Protein AF-A0A7X9C2G2-F1 (afdb_monomer_lite)

Radius of gyration: 19.54 Å; chains: 1; bounding box: 42×45×56 Å

Sequence (192 aa):
LAQEGFDDQILGRIPDSFKAEKDWKEKLGHFWYADKAINDFISTVQKKYPDSLFTITGDHADRMNIEPSPSLYERYAVPFVLYGKGVNKSLLPATAAGTHLSIAPTIIELIAPKGFEYYSLNESLTKDNTIGANHEFWISSNAIGKLGTPATEIIPNALASIHLNENTEKIKQYIDSIRAASWWRIKKGQSI

Foldseek 3Di:
DVVVPDDCVVVVPQDVVLVPDPCSPVVVVVVVVVVVVVVVVCVVVCVVVQQDKDWDKDPWFDPDASDPDDDPCRRTPIDTDIDHPPDDPLQADLFFDEDPQQPVQQVCVVPPPPPDDDDGLDHHRSDPHAWYDDPFKIDGLFWIDGPPDPDIDGDPPRPPPDPDPPPNVVNVVSHVSSVVVVVCCVPPNPDD

Structure (mmCIF, N/CA/C/O backbone):
data_AF-A0A7X9C2G2-F1
#
_entry.id   AF-A0A7X9C2G2-F1
#
loop_
_atom_site.group_PDB
_atom_site.id
_atom_site.type_symbol
_atom_site.label_atom_id
_atom_site.label_alt_id
_atom_site.label_comp_id
_atom_site.label_asym_id
_atom_site.label_entity_id
_atom_site.label_seq_id
_atom_site.pdbx_PDB_ins_code
_atom_site.Cartn_x
_atom_site.Cartn_y
_atom_site.Cartn_z
_atom_site.occupancy
_atom_site.B_iso_or_equiv
_atom_site.auth_seq_id
_atom_site.auth_comp_id
_atom_site.auth_asym_id
_atom_site.auth_atom_id
_atom_site.pdbx_PDB_model_num
ATOM 1 N N . LEU A 1 1 ? -3.212 -22.305 -16.269 1.00 71.81 1 LEU A N 1
ATOM 2 C CA . LEU A 1 1 ? -3.629 -21.019 -16.875 1.00 71.81 1 LEU A CA 1
ATOM 3 C C . LEU A 1 1 ? -4.810 -21.199 -17.822 1.00 71.81 1 LEU A C 1
ATOM 5 O O . LEU A 1 1 ? -5.895 -20.784 -17.450 1.00 71.81 1 LEU A O 1
ATOM 9 N N . ALA A 1 2 ? -4.675 -21.892 -18.960 1.00 72.00 2 ALA A N 1
ATOM 10 C CA . ALA A 1 2 ? -5.819 -22.136 -19.858 1.00 72.00 2 ALA A CA 1
ATOM 11 C C . ALA A 1 2 ? -6.988 -22.883 -19.176 1.00 72.00 2 ALA A C 1
ATOM 13 O O . ALA A 1 2 ? -8.137 -22.481 -19.307 1.00 72.00 2 ALA A O 1
ATOM 14 N N . GLN A 1 3 ? -6.694 -23.907 -18.362 1.00 81.31 3 GLN A N 1
ATOM 15 C CA . GLN A 1 3 ? -7.705 -24.621 -17.557 1.00 81.31 3 GLN A CA 1
ATOM 16 C C . GLN A 1 3 ? -8.419 -23.729 -16.528 1.00 81.31 3 GLN A C 1
ATOM 18 O O . GLN A 1 3 ? -9.539 -24.029 -16.135 1.00 81.31 3 GLN A O 1
ATOM 23 N N . GLU A 1 4 ? -7.786 -22.628 -16.124 1.00 80.88 4 GLU A N 1
ATOM 24 C CA . GLU A 1 4 ? -8.334 -21.673 -15.157 1.00 80.88 4 GLU A CA 1
ATOM 25 C C . GLU A 1 4 ? -9.169 -20.577 -15.834 1.00 80.88 4 GLU A C 1
ATOM 27 O O . GLU A 1 4 ? -9.808 -19.794 -15.136 1.00 80.88 4 GLU A O 1
ATOM 32 N N . GLY A 1 5 ? -9.189 -20.529 -17.175 1.00 77.94 5 GLY A N 1
ATOM 33 C CA . GLY A 1 5 ? -9.942 -19.554 -17.971 1.00 77.94 5 GLY A CA 1
ATOM 34 C C . GLY A 1 5 ? -9.125 -18.373 -18.505 1.00 77.94 5 GLY A C 1
ATOM 35 O O . GLY A 1 5 ? -9.713 -17.353 -18.852 1.00 77.94 5 GLY A O 1
ATOM 36 N N . PHE A 1 6 ? -7.791 -18.476 -18.553 1.00 80.88 6 PHE A N 1
ATOM 37 C CA . PHE A 1 6 ? -6.949 -17.427 -19.140 1.00 80.88 6 PHE A CA 1
ATOM 38 C C . PHE A 1 6 ? -7.240 -17.280 -20.642 1.00 80.88 6 PHE A C 1
ATOM 40 O O . PHE A 1 6 ? -7.025 -18.226 -21.401 1.00 80.88 6 PHE A O 1
ATOM 47 N N . ASP A 1 7 ? -7.741 -16.111 -21.052 1.00 75.00 7 ASP A N 1
ATOM 48 C CA . ASP A 1 7 ? -8.049 -15.800 -22.450 1.00 75.00 7 ASP A CA 1
ATOM 49 C C . ASP A 1 7 ? -6.841 -15.167 -23.150 1.00 75.00 7 ASP A C 1
ATOM 51 O O . ASP A 1 7 ? -6.500 -13.996 -22.944 1.00 75.00 7 ASP A O 1
ATOM 55 N N . ASP A 1 8 ? -6.221 -15.944 -24.035 1.00 71.19 8 ASP A N 1
ATOM 56 C CA . ASP A 1 8 ? -5.076 -15.514 -24.830 1.00 71.19 8 ASP A CA 1
ATOM 57 C C . ASP A 1 8 ? -5.407 -14.350 -25.791 1.00 71.19 8 ASP A C 1
ATOM 59 O O . ASP A 1 8 ? -4.490 -13.705 -26.302 1.00 71.19 8 ASP A O 1
ATOM 63 N N . GLN A 1 9 ? -6.683 -14.008 -26.030 1.00 69.44 9 GLN A N 1
ATOM 64 C CA . GLN A 1 9 ? -7.051 -12.825 -26.824 1.00 69.44 9 GLN A CA 1
ATOM 65 C C . GLN A 1 9 ? -6.630 -11.508 -26.154 1.00 69.44 9 GLN A C 1
ATOM 67 O O . GLN A 1 9 ? -6.330 -10.529 -26.846 1.00 69.44 9 GLN A O 1
ATOM 72 N N . ILE A 1 10 ? -6.529 -11.484 -24.819 1.00 66.44 10 ILE A N 1
ATOM 73 C CA . ILE A 1 10 ? -6.052 -10.320 -24.051 1.00 66.44 10 ILE A CA 1
ATOM 74 C C . ILE A 1 10 ? -4.587 -10.000 -24.412 1.00 66.44 10 ILE A C 1
ATOM 76 O O . ILE A 1 10 ? -4.168 -8.840 -24.386 1.00 66.44 10 ILE A O 1
ATOM 80 N N . LEU A 1 11 ? -3.825 -11.005 -24.864 1.00 67.94 11 LEU A N 1
ATOM 81 C CA . LEU A 1 11 ? -2.421 -10.873 -25.259 1.00 67.94 11 LEU A CA 1
ATOM 82 C C . LEU A 1 11 ? -2.213 -10.001 -26.510 1.00 67.94 11 LEU A C 1
ATOM 84 O O . LEU A 1 11 ? -1.103 -9.520 -26.746 1.00 67.94 11 LEU A O 1
ATOM 88 N N . GLY A 1 12 ? -3.260 -9.760 -27.310 1.00 67.12 12 GLY A N 1
ATOM 89 C CA . GLY A 1 12 ? -3.182 -8.915 -28.506 1.00 67.12 12 GLY A CA 1
ATOM 90 C C . GLY A 1 12 ? -2.876 -7.439 -28.216 1.00 67.12 12 GLY A C 1
ATOM 91 O O . GLY A 1 12 ? -2.442 -6.725 -29.114 1.00 67.12 12 GLY A O 1
ATOM 92 N N . ARG A 1 13 ? -3.069 -6.983 -26.969 1.00 73.06 13 ARG A N 1
ATOM 93 C CA . ARG A 1 13 ? -2.833 -5.591 -26.531 1.00 73.06 13 ARG A CA 1
ATOM 94 C C . ARG A 1 13 ? -1.474 -5.369 -25.865 1.00 73.06 13 ARG A C 1
ATOM 96 O O . ARG A 1 13 ? -1.184 -4.261 -25.427 1.00 73.06 13 ARG A O 1
ATOM 103 N N . ILE A 1 14 ? -0.663 -6.417 -25.765 1.00 75.50 14 ILE A N 1
ATOM 104 C CA . ILE A 1 14 ? 0.636 -6.377 -25.097 1.00 75.50 14 ILE A CA 1
ATOM 105 C C . ILE A 1 14 ? 1.698 -5.799 -26.050 1.00 75.50 14 ILE A C 1
ATOM 107 O O . ILE A 1 14 ? 1.746 -6.235 -27.209 1.00 75.50 14 ILE A O 1
ATOM 111 N N . PRO A 1 15 ? 2.557 -4.862 -25.594 1.00 76.88 15 PRO A N 1
ATOM 112 C CA . PRO A 1 15 ? 3.648 -4.315 -26.399 1.00 76.88 15 PRO A CA 1
ATOM 113 C C . PRO A 1 15 ? 4.594 -5.399 -26.924 1.00 76.88 15 PRO A C 1
ATOM 115 O O . PRO A 1 15 ? 4.920 -6.353 -26.216 1.00 76.88 15 PRO A O 1
ATOM 118 N N . ASP A 1 16 ? 5.084 -5.243 -28.156 1.00 80.19 16 ASP A N 1
ATOM 119 C CA . ASP A 1 16 ? 5.999 -6.219 -28.764 1.00 80.19 16 ASP A CA 1
ATOM 120 C C . ASP A 1 16 ? 7.336 -6.324 -28.016 1.00 80.19 16 ASP A C 1
ATOM 122 O O . ASP A 1 16 ? 7.934 -7.399 -27.981 1.00 80.19 16 ASP A O 1
ATOM 126 N N . SER A 1 17 ? 7.763 -5.246 -27.347 1.00 74.69 17 SER A N 1
ATOM 127 C CA . SER A 1 17 ? 8.920 -5.240 -26.443 1.00 74.69 17 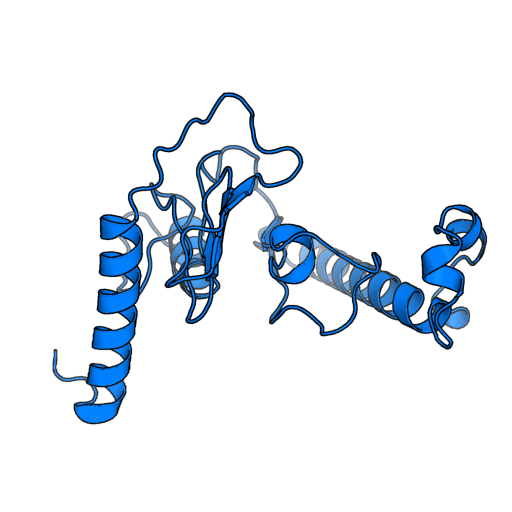SER A CA 1
ATOM 128 C C . SER A 1 17 ? 8.791 -6.280 -25.328 1.00 74.69 17 SER A C 1
ATOM 130 O O . SER A 1 17 ? 9.755 -6.983 -25.041 1.00 74.69 17 SER A O 1
ATOM 132 N N . PHE A 1 18 ? 7.599 -6.439 -24.749 1.00 74.31 18 PHE A N 1
ATOM 133 C CA . PHE A 1 18 ? 7.347 -7.424 -23.698 1.00 74.31 18 PHE A CA 1
ATOM 134 C C . PHE A 1 18 ? 7.299 -8.856 -24.248 1.00 74.31 18 PHE A C 1
ATOM 136 O O . PHE A 1 18 ? 7.763 -9.794 -23.603 1.00 74.31 18 PHE A O 1
ATOM 143 N N . LYS A 1 19 ? 6.804 -9.033 -25.481 1.00 76.31 19 LYS A N 1
ATOM 144 C CA . LYS A 1 19 ? 6.758 -10.344 -26.157 1.00 76.31 19 LYS A CA 1
ATOM 145 C C . LYS A 1 19 ? 8.142 -10.898 -26.508 1.00 76.31 19 LYS A C 1
ATOM 147 O O . LYS A 1 19 ? 8.252 -12.082 -26.822 1.00 76.31 19 LYS A O 1
ATOM 152 N N . ALA A 1 20 ? 9.176 -10.055 -26.487 1.00 75.56 20 ALA A N 1
ATOM 153 C CA . ALA A 1 20 ? 10.554 -10.456 -26.746 1.00 75.56 20 ALA A CA 1
ATOM 154 C C . ALA A 1 20 ? 11.177 -11.259 -25.587 1.00 75.56 20 ALA A C 1
ATOM 156 O O . ALA A 1 20 ? 12.185 -11.937 -25.792 1.00 75.56 20 ALA A O 1
ATOM 157 N N . GLU A 1 21 ? 10.600 -11.219 -24.380 1.00 73.81 21 GLU A N 1
ATOM 158 C 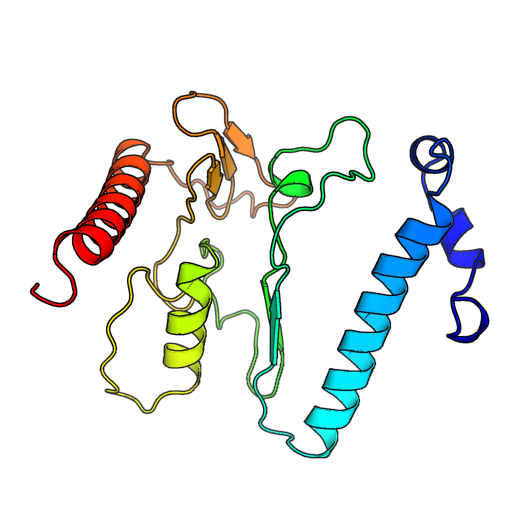CA . GLU A 1 21 ? 11.057 -12.064 -23.277 1.00 73.81 21 GLU A CA 1
ATOM 159 C C . GLU A 1 21 ? 10.647 -13.526 -23.477 1.00 73.81 21 GLU A C 1
ATOM 161 O O . GLU A 1 21 ? 9.546 -13.819 -23.919 1.00 73.81 21 GLU A O 1
ATOM 166 N N . LYS A 1 22 ? 11.501 -14.477 -23.090 1.00 71.44 22 LYS A N 1
ATOM 167 C CA . LYS A 1 22 ? 11.278 -15.909 -23.358 1.00 71.44 22 LYS A CA 1
ATOM 168 C C . LYS A 1 22 ? 10.000 -16.494 -22.718 1.00 71.44 22 LYS A C 1
ATOM 170 O O . LYS A 1 22 ? 9.418 -17.399 -23.304 1.00 71.44 22 LYS A O 1
ATOM 175 N N . ASP A 1 23 ? 9.550 -15.933 -21.590 1.00 78.00 23 ASP A N 1
ATOM 176 C CA . ASP A 1 23 ? 8.475 -16.482 -20.734 1.00 78.00 23 ASP A CA 1
ATOM 177 C C . ASP A 1 23 ? 7.366 -15.446 -20.426 1.00 78.00 23 ASP A C 1
ATOM 179 O O . ASP A 1 23 ? 6.778 -15.405 -19.340 1.00 78.00 23 ASP A O 1
ATOM 183 N N . TRP A 1 24 ? 7.134 -14.502 -21.343 1.00 78.38 24 TRP A N 1
ATOM 184 C CA . TRP A 1 24 ? 6.232 -13.362 -21.122 1.00 78.38 24 TRP A CA 1
ATOM 185 C C . TRP A 1 24 ? 4.761 -13.769 -20.907 1.00 78.38 24 TRP A C 1
ATOM 187 O O . TRP A 1 24 ? 4.037 -13.116 -20.149 1.00 78.38 24 TRP A O 1
ATOM 197 N N . LYS A 1 25 ? 4.315 -14.862 -21.543 1.00 78.75 25 LYS A N 1
ATOM 198 C CA . LYS A 1 25 ? 2.939 -15.372 -21.427 1.00 78.75 25 LYS A CA 1
ATOM 199 C C . LYS A 1 25 ? 2.682 -15.987 -20.063 1.00 78.75 25 LYS A C 1
ATOM 201 O O . LYS A 1 25 ? 1.661 -15.700 -19.446 1.00 78.75 25 LYS A O 1
ATOM 206 N N . GLU A 1 26 ? 3.613 -16.803 -19.583 1.00 80.19 26 GLU A N 1
ATOM 207 C CA . GLU A 1 26 ? 3.562 -17.417 -18.263 1.00 80.19 26 GLU A CA 1
ATOM 208 C C . GLU A 1 26 ? 3.485 -16.331 -17.188 1.00 80.19 26 GLU A C 1
ATOM 210 O O . GLU A 1 26 ? 2.618 -16.392 -16.319 1.00 80.19 26 GLU A O 1
ATOM 215 N N . LYS A 1 27 ? 4.316 -15.287 -17.298 1.00 79.00 27 LYS A N 1
ATOM 216 C CA . LYS A 1 27 ? 4.323 -14.140 -16.373 1.00 79.00 27 LYS A CA 1
ATOM 217 C C . LYS A 1 27 ? 2.991 -13.392 -16.340 1.00 79.00 27 LYS A C 1
ATOM 219 O O . LYS A 1 27 ? 2.441 -13.182 -15.262 1.00 79.00 27 LYS A O 1
ATOM 224 N N . LEU A 1 28 ? 2.437 -13.030 -17.500 1.00 81.94 28 LEU A N 1
ATOM 225 C CA . LEU A 1 28 ? 1.102 -12.415 -17.560 1.00 81.94 28 LEU A CA 1
ATOM 226 C C . LEU A 1 28 ? 0.032 -13.330 -16.973 1.00 81.94 28 LEU A C 1
ATOM 228 O O . LEU A 1 28 ? -0.844 -12.873 -16.242 1.00 81.94 28 LEU A O 1
ATOM 232 N N . GLY A 1 29 ? 0.132 -14.625 -17.254 1.00 83.69 29 GLY A N 1
ATOM 233 C CA . GLY A 1 29 ? -0.741 -15.626 -16.675 1.00 83.69 29 GLY A CA 1
ATOM 234 C C . GLY A 1 29 ? -0.648 -15.690 -15.151 1.00 83.69 29 GLY A C 1
ATOM 235 O O . GLY A 1 29 ? -1.680 -15.828 -14.502 1.00 83.69 29 GLY A O 1
ATOM 236 N N . HIS A 1 30 ? 0.543 -15.543 -14.563 1.00 85.12 30 HIS A N 1
ATOM 237 C CA . HIS A 1 30 ? 0.713 -15.471 -13.109 1.00 85.12 30 HIS A CA 1
ATOM 238 C C . HIS A 1 30 ? 0.006 -14.255 -12.506 1.00 85.12 30 HIS A C 1
ATOM 240 O O . HIS A 1 30 ? -0.738 -14.422 -11.541 1.00 85.12 30 HIS A O 1
ATOM 246 N N . PHE A 1 31 ? 0.177 -13.060 -13.085 1.00 85.25 31 PHE A N 1
ATOM 247 C CA . PHE A 1 31 ? -0.520 -11.858 -12.611 1.00 85.25 31 PHE A CA 1
ATOM 248 C C . PHE A 1 31 ? -2.038 -11.987 -12.746 1.00 85.25 31 PHE A C 1
ATOM 250 O O . PHE A 1 31 ? -2.769 -11.696 -11.802 1.00 85.25 31 PHE A O 1
ATOM 257 N N . TRP A 1 32 ? -2.513 -12.491 -13.885 1.00 88.12 32 TRP A N 1
ATOM 258 C CA . TRP A 1 32 ? -3.936 -12.734 -14.103 1.00 88.12 32 TRP A CA 1
ATOM 259 C C . TRP A 1 32 ? -4.506 -13.764 -13.125 1.00 88.12 32 TRP A C 1
ATOM 261 O O . TRP A 1 32 ? -5.581 -13.569 -12.564 1.00 88.12 32 TRP A O 1
ATOM 271 N N . TYR A 1 33 ? -3.784 -14.861 -12.890 1.00 90.38 33 TYR A N 1
ATOM 272 C CA . TYR A 1 33 ? -4.234 -15.902 -11.975 1.00 90.38 33 TYR A CA 1
ATOM 273 C C . TYR A 1 33 ? -4.245 -15.408 -10.527 1.00 90.38 33 TYR A C 1
ATOM 275 O O . TYR A 1 33 ? -5.165 -15.740 -9.784 1.00 90.38 33 TYR A O 1
ATOM 283 N N . ALA A 1 34 ? -3.263 -14.593 -10.131 1.00 91.25 34 ALA A N 1
ATOM 284 C CA . ALA A 1 34 ? -3.251 -13.950 -8.822 1.00 91.25 34 ALA A CA 1
ATOM 285 C C . ALA A 1 34 ? -4.466 -13.026 -8.639 1.00 91.25 34 ALA A C 1
ATOM 287 O O . ALA A 1 34 ? -5.159 -13.144 -7.630 1.00 91.25 34 ALA A O 1
ATOM 288 N N . ASP A 1 35 ? -4.775 -12.179 -9.627 1.00 91.31 35 ASP A N 1
ATOM 289 C CA . ASP A 1 35 ? -5.963 -11.314 -9.609 1.00 91.31 35 ASP A CA 1
ATOM 290 C C . ASP A 1 35 ? -7.263 -12.131 -9.507 1.00 91.31 35 ASP A C 1
ATOM 292 O O . ASP A 1 35 ? -8.087 -11.895 -8.618 1.00 91.31 35 ASP A O 1
ATOM 296 N N . LYS A 1 36 ? -7.398 -13.187 -10.325 1.00 93.56 36 LYS A N 1
ATOM 297 C CA . LYS A 1 36 ? -8.525 -14.128 -10.253 1.00 93.56 36 LYS A CA 1
ATOM 298 C C . LYS A 1 36 ? -8.646 -14.766 -8.868 1.00 93.56 36 LYS A C 1
ATOM 300 O O . LYS A 1 36 ? -9.734 -14.776 -8.299 1.00 93.56 36 LYS A O 1
ATOM 305 N N . ALA A 1 37 ? -7.555 -15.296 -8.318 1.00 96.00 37 ALA A N 1
ATOM 306 C CA . ALA A 1 37 ? -7.562 -15.975 -7.025 1.00 96.00 37 ALA A CA 1
ATOM 307 C C . ALA A 1 37 ? -7.941 -15.024 -5.878 1.00 96.00 37 ALA A C 1
ATOM 309 O O . ALA A 1 37 ? -8.716 -15.400 -4.997 1.00 96.00 37 ALA A O 1
ATOM 310 N N . ILE A 1 38 ? -7.445 -13.782 -5.910 1.00 96.38 38 ILE A N 1
ATOM 311 C CA . ILE A 1 38 ? -7.834 -12.728 -4.965 1.00 96.38 38 ILE A CA 1
ATOM 312 C C . ILE A 1 38 ? -9.334 -12.439 -5.093 1.00 96.38 38 ILE A C 1
ATOM 314 O O . ILE A 1 38 ? -10.038 -12.409 -4.081 1.00 96.38 38 ILE A O 1
ATOM 318 N N . ASN A 1 39 ? -9.848 -12.282 -6.314 1.00 96.00 39 ASN A N 1
ATOM 319 C CA . ASN A 1 39 ? -11.265 -12.012 -6.548 1.00 96.00 39 ASN A CA 1
ATOM 320 C C . ASN A 1 39 ? -12.173 -13.171 -6.092 1.00 96.00 39 ASN A C 1
ATOM 322 O O . ASN A 1 39 ? -13.188 -12.942 -5.430 1.00 96.00 39 ASN A O 1
ATOM 326 N N . ASP A 1 40 ? -11.792 -14.416 -6.383 1.00 97.31 40 ASP A N 1
ATOM 327 C CA . ASP A 1 40 ? -12.518 -15.616 -5.953 1.00 97.31 40 ASP A CA 1
ATOM 328 C C . ASP A 1 40 ? -12.551 -15.724 -4.420 1.00 97.31 40 ASP A C 1
ATOM 330 O O . ASP A 1 40 ? -13.602 -16.010 -3.827 1.00 97.31 40 ASP A O 1
ATOM 334 N N . PHE A 1 41 ? -11.423 -15.436 -3.761 1.00 98.00 41 PHE A N 1
ATOM 335 C CA . PHE A 1 41 ? -11.329 -15.385 -2.304 1.00 98.00 41 PHE A CA 1
ATOM 336 C C . PHE A 1 41 ? -12.254 -14.313 -1.721 1.00 98.00 41 PHE A C 1
ATOM 338 O O . PHE A 1 41 ? -13.095 -14.626 -0.876 1.00 98.00 41 PHE A O 1
ATOM 345 N N . ILE A 1 42 ? -12.153 -13.069 -2.201 1.00 97.88 42 ILE A N 1
ATOM 346 C CA . ILE A 1 42 ? -12.979 -11.948 -1.733 1.00 97.88 42 ILE A CA 1
ATOM 347 C C . ILE A 1 42 ? -14.460 -12.262 -1.936 1.00 97.88 42 ILE A C 1
ATOM 349 O O . ILE A 1 42 ? -15.240 -12.154 -0.994 1.00 97.88 42 ILE A O 1
ATOM 353 N N . SER A 1 43 ? -14.844 -12.727 -3.126 1.00 97.25 43 SER A N 1
ATOM 354 C CA . SER A 1 43 ? -16.226 -13.087 -3.456 1.00 97.25 43 SER A CA 1
ATOM 355 C C . SER A 1 43 ? -16.779 -14.170 -2.529 1.00 97.25 43 SER A C 1
ATOM 357 O O . SER A 1 43 ? -17.941 -14.117 -2.120 1.00 97.25 43 SER A O 1
ATOM 359 N N . THR A 1 44 ? -15.957 -15.158 -2.178 1.00 98.25 44 THR A N 1
ATOM 360 C CA . THR A 1 44 ? -16.344 -16.246 -1.273 1.00 98.25 44 THR A CA 1
ATOM 361 C C . THR A 1 44 ? -16.487 -15.755 0.165 1.00 98.25 44 THR A C 1
ATOM 363 O O . THR A 1 44 ? -17.500 -16.023 0.816 1.00 98.25 44 THR A O 1
ATOM 366 N N . VAL A 1 45 ? -15.501 -15.007 0.664 1.00 98.19 45 VAL A N 1
ATOM 367 C CA . VAL A 1 45 ? -15.495 -14.488 2.037 1.00 98.19 45 VAL A CA 1
ATOM 368 C C . VAL A 1 45 ? -16.607 -13.466 2.230 1.00 98.19 45 VAL A C 1
ATOM 370 O O . VAL A 1 45 ? -17.338 -13.568 3.207 1.00 98.19 45 VAL A O 1
ATOM 373 N N . GLN A 1 46 ? -16.811 -12.548 1.284 1.00 97.31 46 GLN A N 1
ATOM 374 C CA . GLN A 1 46 ? -17.823 -11.494 1.372 1.00 97.31 46 GLN A CA 1
ATOM 375 C C . GLN A 1 46 ? -19.251 -12.058 1.414 1.00 97.31 46 GLN A C 1
ATOM 377 O O . GLN A 1 46 ? -20.096 -11.526 2.128 1.00 97.31 46 GLN A O 1
ATOM 382 N N . LYS A 1 47 ? -19.529 -13.169 0.714 1.00 97.62 47 LYS A N 1
ATOM 383 C CA . LYS A 1 47 ? -20.827 -13.865 0.814 1.00 97.62 47 LYS A CA 1
ATOM 384 C C . LYS A 1 47 ? -21.103 -14.385 2.226 1.00 97.62 47 LYS A C 1
ATOM 386 O O . LYS A 1 47 ? -22.253 -14.394 2.654 1.00 97.62 47 LYS A O 1
ATOM 391 N N . LYS A 1 48 ? -20.066 -14.838 2.935 1.00 98.19 48 LYS A N 1
ATOM 392 C CA . LYS A 1 48 ? -20.184 -15.393 4.292 1.00 98.19 48 LYS A CA 1
ATOM 393 C C . LYS A 1 48 ? -20.086 -14.318 5.380 1.00 98.19 48 LYS A C 1
ATOM 395 O O . LYS A 1 48 ? -20.740 -14.431 6.411 1.00 98.19 48 LYS A O 1
ATOM 400 N N . TYR A 1 49 ? -19.280 -13.292 5.138 1.00 97.88 49 TYR A N 1
ATOM 401 C CA . TYR A 1 49 ? -18.955 -12.207 6.055 1.00 97.88 49 TYR A CA 1
ATOM 402 C C . TYR A 1 49 ? -19.098 -10.866 5.313 1.00 97.88 49 TYR A C 1
ATOM 404 O O . TYR A 1 49 ? -18.109 -10.279 4.870 1.00 97.88 49 TYR A O 1
ATOM 412 N N . PRO A 1 50 ? -20.335 -10.368 5.138 1.00 96.88 50 PRO A N 1
ATOM 413 C CA . PRO A 1 50 ? -20.600 -9.174 4.329 1.00 96.88 50 PRO A CA 1
ATOM 414 C C . PRO A 1 50 ? -20.004 -7.883 4.910 1.00 96.88 50 PRO A C 1
ATOM 416 O O . PRO A 1 50 ? -19.841 -6.904 4.182 1.00 96.88 50 PRO A O 1
ATOM 419 N N . ASP A 1 51 ? -19.662 -7.886 6.199 1.00 96.31 51 ASP A N 1
ATOM 420 C CA . ASP A 1 51 ? -19.060 -6.756 6.911 1.00 96.31 51 ASP A CA 1
ATOM 421 C C . ASP A 1 51 ? -17.518 -6.836 6.982 1.00 96.31 51 ASP A C 1
ATOM 423 O O . ASP A 1 51 ? -16.893 -6.073 7.715 1.00 96.31 51 ASP A O 1
ATOM 427 N N . SER A 1 52 ? -16.877 -7.749 6.240 1.00 97.00 52 SER A N 1
ATOM 428 C CA . SER A 1 52 ? -15.412 -7.841 6.189 1.00 97.00 52 SER A CA 1
ATOM 429 C C . SER A 1 52 ? -14.765 -6.612 5.539 1.00 97.00 52 SER A C 1
ATOM 431 O O . SER A 1 52 ? -15.192 -6.149 4.478 1.00 97.00 52 SER A O 1
ATOM 433 N N . LEU A 1 53 ? -13.671 -6.146 6.148 1.00 97.44 53 LEU A N 1
ATOM 434 C CA . LEU A 1 53 ? -12.682 -5.277 5.515 1.00 97.44 53 LEU A CA 1
ATOM 435 C C . LEU A 1 53 ? -11.605 -6.153 4.867 1.00 97.44 53 LEU A C 1
ATOM 437 O O . LEU A 1 53 ? -10.957 -6.955 5.539 1.00 97.44 53 LEU A O 1
ATOM 441 N N . PHE A 1 54 ? -11.406 -5.980 3.569 1.00 97.88 54 PHE A N 1
ATOM 442 C CA . PHE A 1 54 ? -10.329 -6.590 2.807 1.00 97.88 54 PHE A CA 1
ATOM 443 C C . PHE A 1 54 ? -9.210 -5.572 2.618 1.00 97.88 54 PHE A C 1
ATOM 445 O O . PHE A 1 54 ? -9.440 -4.438 2.190 1.00 97.88 54 PHE A O 1
ATOM 452 N N . THR A 1 55 ? -7.988 -5.994 2.923 1.00 97.19 55 THR A N 1
ATOM 453 C CA . THR A 1 55 ? -6.774 -5.208 2.726 1.00 97.19 55 THR A CA 1
ATOM 454 C C . THR A 1 55 ? -5.811 -6.028 1.886 1.00 97.19 55 THR A C 1
ATOM 456 O O . THR A 1 55 ? -5.395 -7.107 2.300 1.00 97.19 55 THR A O 1
ATOM 459 N N . ILE A 1 56 ? -5.503 -5.540 0.689 1.00 96.88 56 ILE A N 1
ATOM 460 C CA . ILE A 1 56 ? -4.742 -6.272 -0.325 1.00 96.88 56 ILE A CA 1
ATOM 461 C C . ILE A 1 56 ? -3.479 -5.477 -0.615 1.00 96.88 56 ILE A C 1
ATOM 463 O O . ILE A 1 56 ? -3.539 -4.268 -0.846 1.00 96.88 56 ILE A O 1
ATOM 467 N N . THR A 1 57 ? -2.335 -6.148 -0.599 1.00 96.06 57 THR A N 1
ATOM 468 C CA . THR A 1 57 ? -1.051 -5.517 -0.885 1.00 96.06 57 THR A CA 1
ATOM 469 C C . THR A 1 57 ? -0.076 -6.506 -1.509 1.00 96.06 57 THR A C 1
ATOM 471 O O . THR A 1 57 ? -0.230 -7.713 -1.322 1.00 96.06 57 THR A O 1
ATOM 474 N N . GLY A 1 58 ? 0.915 -5.999 -2.245 1.00 92.62 58 GLY A N 1
ATOM 475 C CA . GLY A 1 58 ? 2.095 -6.784 -2.609 1.00 92.62 58 GLY A CA 1
ATOM 476 C C . GLY A 1 58 ? 3.087 -6.809 -1.447 1.00 92.62 58 GLY A C 1
ATOM 477 O O . GLY A 1 58 ? 3.190 -5.841 -0.696 1.00 92.62 58 GLY A O 1
ATOM 478 N N . ASP A 1 59 ? 3.823 -7.898 -1.272 1.00 91.38 59 ASP A N 1
ATOM 479 C CA . ASP A 1 59 ? 4.854 -8.019 -0.238 1.00 91.38 59 ASP A CA 1
ATOM 480 C C . ASP A 1 59 ? 6.135 -7.268 -0.622 1.00 91.38 59 ASP A C 1
ATOM 482 O O . ASP A 1 59 ? 6.698 -6.536 0.194 1.00 91.38 59 ASP A O 1
ATOM 486 N N . HIS A 1 60 ? 6.562 -7.393 -1.876 1.00 90.38 60 HIS A N 1
ATOM 487 C CA . HIS A 1 60 ? 7.678 -6.650 -2.440 1.00 90.38 60 HIS A CA 1
ATOM 488 C C . HIS A 1 60 ? 7.543 -6.490 -3.959 1.00 90.38 60 HIS A C 1
ATOM 490 O O . HIS A 1 60 ? 6.771 -7.180 -4.620 1.00 90.38 60 HIS A O 1
ATOM 496 N N . ALA A 1 61 ? 8.331 -5.577 -4.524 1.00 84.19 61 ALA A N 1
ATOM 497 C CA . ALA A 1 61 ? 8.512 -5.504 -5.966 1.00 84.19 61 ALA A CA 1
ATOM 498 C C . ALA A 1 61 ? 9.225 -6.757 -6.488 1.00 84.19 61 ALA A C 1
ATOM 500 O O . ALA A 1 61 ? 10.187 -7.236 -5.876 1.00 84.19 61 ALA A O 1
ATOM 501 N N . ASP A 1 62 ? 8.772 -7.280 -7.622 1.00 71.62 62 ASP A N 1
ATOM 502 C CA . ASP A 1 62 ? 9.492 -8.333 -8.329 1.00 71.62 62 ASP A CA 1
ATOM 503 C C . ASP A 1 62 ? 10.709 -7.739 -9.070 1.00 71.62 62 ASP A C 1
ATOM 505 O O . ASP A 1 62 ? 10.846 -6.530 -9.265 1.00 71.62 62 ASP A O 1
ATOM 509 N N . ARG A 1 63 ? 11.639 -8.594 -9.487 1.00 67.19 63 ARG A N 1
ATOM 510 C CA . ARG A 1 63 ? 12.797 -8.217 -10.308 1.00 67.19 63 ARG A CA 1
ATOM 511 C C . ARG A 1 63 ? 12.441 -8.045 -11.784 1.00 67.19 63 ARG A C 1
ATOM 513 O O . ARG A 1 63 ? 13.302 -7.633 -12.561 1.00 67.19 63 ARG A O 1
ATOM 520 N N . MET A 1 64 ? 11.210 -8.380 -12.155 1.00 65.38 64 MET A N 1
ATOM 521 C CA . MET A 1 64 ? 10.707 -8.383 -13.520 1.00 65.38 64 MET A CA 1
ATOM 522 C C . MET A 1 64 ? 9.913 -7.110 -13.800 1.00 65.38 64 MET A C 1
ATOM 524 O O . MET A 1 64 ? 9.029 -6.751 -13.029 1.00 65.38 64 MET A O 1
ATOM 528 N N . ASN A 1 65 ? 10.198 -6.460 -14.926 1.00 69.12 65 ASN A N 1
ATOM 529 C CA . ASN A 1 65 ? 9.500 -5.253 -15.352 1.00 69.12 65 ASN A CA 1
ATOM 530 C C . ASN A 1 65 ? 8.847 -5.501 -16.707 1.00 69.12 65 ASN A C 1
ATOM 532 O O . ASN A 1 65 ? 9.445 -6.141 -17.568 1.00 69.12 65 ASN A O 1
ATOM 536 N N . ILE A 1 66 ? 7.628 -4.990 -16.893 1.00 68.56 66 ILE A N 1
ATOM 537 C CA . ILE A 1 66 ? 6.961 -5.036 -18.201 1.00 68.56 66 ILE A CA 1
ATOM 538 C C . ILE A 1 66 ? 7.693 -4.123 -19.191 1.00 68.56 66 ILE A C 1
ATOM 540 O O . ILE A 1 66 ? 7.912 -4.491 -20.343 1.00 68.56 66 ILE A O 1
ATOM 544 N N . GLU A 1 67 ? 8.117 -2.953 -18.717 1.00 72.00 67 GLU A N 1
ATOM 545 C CA . GLU A 1 67 ? 8.920 -2.013 -19.489 1.00 72.00 67 GLU A CA 1
ATOM 546 C C . GLU A 1 67 ? 10.423 -2.261 -19.281 1.00 72.00 67 GLU A C 1
ATOM 548 O O . GLU A 1 67 ? 10.843 -2.520 -18.150 1.00 72.00 67 GLU A O 1
ATOM 553 N N . PRO A 1 68 ? 11.271 -2.125 -20.321 1.00 71.38 68 PRO A N 1
ATOM 554 C CA . PRO A 1 68 ? 12.724 -2.284 -20.185 1.00 71.38 68 PRO A CA 1
ATOM 555 C C . PRO A 1 68 ? 13.366 -1.310 -19.183 1.00 71.38 68 PRO A C 1
ATOM 557 O O . PRO A 1 68 ? 14.354 -1.646 -18.529 1.00 71.38 68 PRO A O 1
ATOM 560 N N . SER A 1 69 ? 12.790 -0.112 -19.062 1.00 81.88 69 SER A N 1
ATOM 561 C CA . SER A 1 69 ? 13.263 0.976 -18.202 1.00 81.88 69 SER A CA 1
ATOM 562 C C . SER A 1 69 ? 12.076 1.602 -17.461 1.00 81.88 69 SER A C 1
ATOM 564 O O . SER A 1 69 ? 11.637 2.686 -17.843 1.00 81.88 69 SER A O 1
ATOM 566 N N . PRO A 1 70 ? 11.516 0.925 -16.443 1.00 86.00 70 PRO A N 1
ATOM 567 C CA . PRO A 1 70 ? 10.387 1.457 -15.685 1.00 86.00 70 PRO A CA 1
ATOM 568 C C . PRO A 1 70 ? 10.823 2.644 -14.821 1.00 86.00 70 PRO A C 1
ATOM 570 O O . PRO A 1 70 ? 11.981 2.720 -14.388 1.00 86.00 70 PRO A O 1
ATOM 573 N N . SER A 1 71 ? 9.873 3.519 -14.498 1.00 89.12 71 SER A N 1
ATOM 574 C CA . SER A 1 71 ? 10.055 4.500 -13.424 1.00 89.12 71 SER A CA 1
ATOM 575 C C . SER A 1 71 ? 10.265 3.811 -12.069 1.00 89.12 71 SER A C 1
ATOM 577 O O . SER A 1 71 ? 9.923 2.640 -11.870 1.00 89.12 71 SER A O 1
ATOM 579 N N . LEU A 1 72 ? 10.795 4.542 -11.088 1.00 90.19 72 LEU A N 1
ATOM 580 C CA . LEU A 1 72 ? 10.897 4.078 -9.706 1.00 90.19 72 LEU A CA 1
ATOM 581 C C . LEU A 1 72 ? 9.540 3.660 -9.145 1.00 90.19 72 LEU A C 1
ATOM 583 O O . LEU A 1 72 ? 9.468 2.666 -8.425 1.00 90.19 72 LEU A O 1
ATOM 587 N N . TYR A 1 73 ? 8.479 4.402 -9.470 1.00 90.12 73 TYR A N 1
ATOM 588 C CA . TYR A 1 73 ? 7.137 4.094 -8.991 1.00 90.12 73 TYR A CA 1
ATOM 589 C C . TYR A 1 73 ? 6.656 2.753 -9.546 1.00 90.12 73 TYR A C 1
ATOM 591 O O . TYR A 1 73 ? 6.316 1.863 -8.775 1.00 90.12 73 TYR A O 1
ATOM 599 N N . GLU A 1 74 ? 6.707 2.574 -10.867 1.00 87.94 74 GLU A N 1
ATOM 600 C CA . GLU A 1 74 ? 6.286 1.327 -11.521 1.00 87.94 74 GLU A CA 1
ATOM 601 C C . GLU A 1 74 ? 7.121 0.126 -11.078 1.00 87.94 74 GLU A C 1
ATOM 603 O O . GLU A 1 74 ? 6.616 -0.992 -11.023 1.00 87.94 74 GLU A O 1
ATOM 608 N N . ARG A 1 75 ? 8.398 0.353 -10.755 1.00 88.19 75 ARG A N 1
ATOM 609 C CA . ARG A 1 75 ? 9.312 -0.709 -10.349 1.00 88.19 75 ARG A CA 1
ATOM 610 C C . ARG A 1 75 ? 9.180 -1.106 -8.887 1.00 88.19 75 ARG A C 1
ATOM 612 O O . ARG A 1 75 ? 9.339 -2.280 -8.587 1.00 88.19 75 ARG A O 1
ATOM 619 N N . TYR A 1 76 ? 9.003 -0.151 -7.975 1.00 89.94 76 TYR A N 1
ATOM 620 C CA . TYR A 1 76 ? 9.172 -0.395 -6.537 1.00 89.94 76 TYR A CA 1
ATOM 621 C C . TYR A 1 76 ? 7.906 -0.200 -5.708 1.00 89.94 76 TYR A C 1
ATOM 623 O O . TYR A 1 76 ? 7.848 -0.709 -4.585 1.00 89.94 76 TYR A O 1
ATOM 631 N N . ALA A 1 77 ? 6.906 0.524 -6.214 1.00 90.56 77 ALA A N 1
ATOM 632 C CA . ALA A 1 77 ? 5.646 0.655 -5.503 1.00 90.56 77 ALA A CA 1
ATOM 633 C C . ALA A 1 77 ? 4.874 -0.668 -5.563 1.00 90.56 77 ALA A C 1
ATOM 635 O O . ALA A 1 77 ? 4.798 -1.328 -6.597 1.00 90.56 77 ALA A O 1
ATOM 636 N N . VAL A 1 78 ? 4.266 -1.036 -4.440 1.00 91.94 78 VAL A N 1
ATOM 637 C CA . VAL A 1 78 ? 3.311 -2.142 -4.366 1.00 91.94 78 VAL A CA 1
ATOM 638 C C . VAL A 1 78 ? 1.917 -1.573 -4.126 1.00 91.94 78 VAL A C 1
ATOM 640 O O . VAL A 1 78 ? 1.785 -0.543 -3.457 1.00 91.94 78 VAL A O 1
ATOM 643 N N . PRO A 1 79 ? 0.858 -2.212 -4.647 1.00 92.12 79 PRO A N 1
ATOM 644 C CA . PRO A 1 79 ? -0.493 -1.733 -4.414 1.00 92.12 79 PRO A CA 1
ATOM 645 C C . PRO A 1 79 ? -0.852 -1.824 -2.927 1.00 92.12 79 PRO A C 1
ATOM 647 O O . PRO A 1 79 ? -0.395 -2.714 -2.206 1.00 92.12 79 PRO A O 1
ATOM 650 N N . PHE A 1 80 ? -1.724 -0.923 -2.488 1.00 95.00 80 PHE A N 1
ATOM 651 C CA . PHE A 1 80 ? -2.446 -1.027 -1.227 1.00 95.00 80 PHE A CA 1
ATOM 652 C C . PHE A 1 80 ? -3.916 -0.725 -1.501 1.00 95.00 80 PHE A C 1
ATOM 654 O O . PHE A 1 80 ? -4.286 0.414 -1.784 1.00 95.00 80 PHE A O 1
ATOM 661 N N . VAL A 1 81 ? -4.748 -1.762 -1.472 1.00 95.94 81 VAL A N 1
ATOM 662 C CA . VAL A 1 81 ? -6.171 -1.673 -1.802 1.00 95.94 81 VAL A CA 1
ATOM 663 C C . VAL A 1 81 ? -6.989 -1.995 -0.563 1.00 95.94 81 VAL A C 1
ATOM 665 O O . VAL A 1 81 ? -6.830 -3.051 0.050 1.00 95.94 81 VAL A O 1
ATOM 668 N N . LEU A 1 82 ? -7.892 -1.079 -0.223 1.00 97.31 82 LEU A N 1
ATOM 669 C CA . LEU A 1 82 ? -8.953 -1.301 0.749 1.00 97.31 82 LEU A CA 1
ATOM 670 C C . LEU A 1 82 ? -10.243 -1.606 -0.007 1.00 97.31 82 LEU A C 1
ATOM 672 O O . LEU A 1 82 ? -10.607 -0.890 -0.941 1.00 97.31 82 LEU A O 1
ATOM 676 N N . TYR A 1 83 ? -10.947 -2.650 0.411 1.00 97.19 83 TYR A N 1
ATOM 677 C CA . TYR A 1 83 ? -12.227 -3.041 -0.167 1.00 97.19 83 TYR A CA 1
ATOM 678 C C . TYR A 1 83 ? -13.149 -3.604 0.913 1.00 97.19 83 TYR A C 1
ATOM 680 O O . TYR A 1 83 ? -12.694 -4.230 1.864 1.00 97.19 83 TYR A O 1
ATOM 688 N N . GLY A 1 84 ? -14.453 -3.385 0.783 1.00 96.19 84 GLY A N 1
ATOM 689 C CA . GLY A 1 84 ? -15.442 -3.879 1.737 1.00 96.19 84 GLY A CA 1
ATOM 690 C C . GLY A 1 84 ? -16.557 -2.876 1.992 1.00 96.19 84 GLY A C 1
ATOM 691 O O . GLY A 1 84 ? -16.615 -1.795 1.401 1.00 96.19 84 GLY A O 1
ATOM 692 N N . LYS A 1 85 ? -17.473 -3.241 2.885 1.00 94.19 85 LYS A N 1
ATOM 693 C CA . LYS A 1 85 ? -18.607 -2.388 3.244 1.00 94.19 85 LYS A CA 1
ATOM 694 C C . LYS A 1 85 ? -18.124 -1.106 3.928 1.00 94.19 85 LYS A C 1
ATOM 696 O O . LYS A 1 85 ? -17.293 -1.147 4.825 1.00 94.19 85 LYS A O 1
ATOM 701 N N . GLY A 1 86 ? -18.660 0.039 3.503 1.00 93.06 86 GLY A N 1
ATOM 702 C CA . GLY A 1 86 ? -18.296 1.354 4.047 1.00 93.06 86 GLY A CA 1
ATOM 703 C C . GLY A 1 86 ? -16.978 1.928 3.513 1.00 93.06 86 GLY A C 1
ATOM 704 O O . GLY A 1 86 ? -16.710 3.111 3.728 1.00 93.06 86 GLY A O 1
ATOM 705 N N . VAL A 1 87 ? -16.195 1.145 2.759 1.00 96.19 87 VAL A N 1
ATOM 706 C CA . VAL A 1 87 ? -14.980 1.634 2.103 1.00 96.19 87 VAL A CA 1
ATOM 707 C C . VAL A 1 87 ? -15.338 2.587 0.970 1.00 96.19 87 VAL A C 1
ATOM 709 O O . VAL A 1 87 ? -16.138 2.268 0.093 1.00 96.19 87 VAL A O 1
ATOM 712 N N . ASN A 1 88 ? -14.752 3.781 0.992 1.00 94.88 88 ASN A N 1
ATOM 713 C CA . ASN A 1 88 ? -14.989 4.822 -0.000 1.00 94.88 88 ASN A CA 1
ATOM 714 C C . ASN A 1 88 ? -1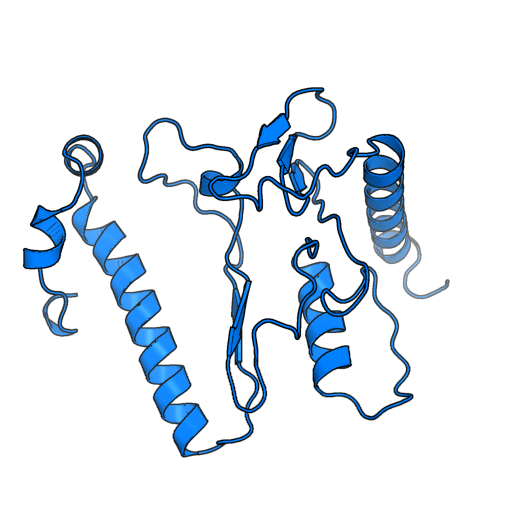3.729 5.684 -0.200 1.00 94.88 88 ASN A C 1
ATOM 716 O O . ASN A 1 88 ? -12.782 5.613 0.584 1.00 94.88 88 ASN A O 1
ATOM 720 N N . LYS A 1 89 ? -13.725 6.513 -1.252 1.00 89.94 89 LYS A N 1
ATOM 721 C CA . LYS A 1 89 ? -12.548 7.297 -1.666 1.00 89.94 89 LYS A CA 1
ATOM 722 C C . LYS A 1 89 ? -12.092 8.356 -0.657 1.00 89.94 89 LYS A C 1
ATOM 724 O O . LYS A 1 89 ? -10.974 8.827 -0.796 1.00 89.94 89 LYS A O 1
ATOM 729 N N . SER A 1 90 ? -12.916 8.742 0.320 1.00 91.75 90 SER A N 1
ATOM 730 C CA . SER A 1 90 ? -12.529 9.726 1.338 1.00 91.75 90 SER A CA 1
ATOM 731 C C . SER A 1 90 ? -11.959 9.098 2.610 1.00 91.75 90 SER A C 1
ATOM 733 O O . SER A 1 90 ? -11.655 9.834 3.541 1.00 91.75 90 SER A O 1
ATOM 735 N N . LEU A 1 91 ? -11.837 7.764 2.688 1.00 93.38 91 LEU A N 1
ATOM 736 C CA . LEU A 1 91 ? -11.232 7.107 3.855 1.00 93.38 91 LEU A CA 1
ATOM 737 C C . LEU A 1 91 ? -9.746 7.423 4.012 1.00 93.38 91 LEU A C 1
ATOM 739 O O . LEU A 1 91 ? -9.259 7.505 5.136 1.00 93.38 91 LEU A O 1
ATOM 743 N N . LEU A 1 92 ? -9.037 7.563 2.893 1.00 93.75 92 LEU A N 1
ATOM 744 C CA . LEU A 1 92 ? -7.635 7.952 2.869 1.00 93.75 92 LEU A CA 1
ATOM 745 C C . LEU A 1 92 ? -7.541 9.351 2.249 1.00 93.75 92 LEU A C 1
ATOM 747 O O . LEU A 1 92 ? -8.162 9.583 1.205 1.00 93.75 92 LEU A O 1
ATOM 751 N N . PRO A 1 93 ? -6.787 10.287 2.847 1.00 91.56 93 PRO A N 1
ATOM 752 C CA . PRO A 1 93 ? -6.505 11.568 2.218 1.00 91.56 93 PRO A CA 1
ATOM 753 C C . PRO A 1 93 ? -5.840 11.380 0.853 1.00 91.56 93 PRO A C 1
ATOM 755 O O . PRO A 1 93 ? -5.032 10.478 0.656 1.00 91.56 93 PRO A O 1
ATOM 758 N N . ALA A 1 94 ? -6.113 12.285 -0.086 1.00 88.25 94 ALA A N 1
ATOM 759 C CA . ALA A 1 94 ? -5.465 12.270 -1.401 1.00 88.25 94 ALA A CA 1
ATOM 760 C C . ALA A 1 94 ? -3.934 12.444 -1.325 1.00 88.25 94 ALA A C 1
ATOM 762 O O . ALA A 1 94 ? -3.215 12.083 -2.251 1.00 88.25 94 ALA A O 1
ATOM 763 N N . THR A 1 95 ? -3.447 12.998 -0.214 1.00 88.50 95 THR A N 1
ATOM 764 C CA . THR A 1 95 ? -2.027 13.174 0.096 1.00 88.50 95 THR A CA 1
ATOM 765 C C . THR A 1 95 ? -1.397 11.952 0.763 1.00 88.50 95 THR A C 1
ATOM 767 O O . THR A 1 95 ? -0.208 11.999 1.074 1.00 88.50 95 THR A O 1
ATOM 770 N N . ALA A 1 96 ? -2.169 10.893 1.034 1.00 91.69 96 ALA A N 1
ATOM 771 C CA . ALA A 1 96 ? -1.692 9.745 1.787 1.00 91.69 96 ALA A CA 1
ATOM 772 C C . ALA A 1 96 ? -0.558 9.025 1.049 1.00 91.69 96 ALA A C 1
ATOM 774 O O . ALA A 1 96 ? -0.697 8.635 -0.110 1.00 91.69 96 ALA A O 1
ATOM 775 N N . ALA A 1 97 ? 0.550 8.809 1.750 1.00 91.81 97 ALA A N 1
ATOM 776 C CA . ALA A 1 97 ? 1.643 7.958 1.301 1.00 91.81 97 ALA A CA 1
ATOM 777 C C . ALA A 1 97 ? 2.274 7.272 2.512 1.00 91.81 97 ALA A C 1
ATOM 779 O O . ALA A 1 97 ? 2.310 7.831 3.606 1.00 91.81 97 ALA A O 1
ATOM 780 N N . GLY A 1 98 ? 2.760 6.046 2.331 1.00 92.62 98 GLY A N 1
ATOM 781 C CA . GLY A 1 98 ? 3.303 5.267 3.437 1.00 92.62 98 GLY A CA 1
ATOM 782 C C . GLY A 1 98 ? 4.009 3.999 2.985 1.00 92.62 98 GLY A C 1
ATOM 783 O O . GLY A 1 98 ? 4.412 3.862 1.833 1.00 92.62 98 GLY A O 1
ATOM 784 N N . THR A 1 99 ? 4.184 3.076 3.926 1.00 92.62 99 THR A N 1
ATOM 785 C CA . THR A 1 99 ? 4.865 1.789 3.716 1.00 92.62 99 THR A CA 1
ATOM 786 C C . THR A 1 99 ? 4.050 0.650 4.315 1.00 92.62 99 THR A C 1
ATOM 788 O O . THR A 1 99 ? 3.008 0.884 4.928 1.00 92.62 99 THR A O 1
ATOM 791 N N . HIS A 1 100 ? 4.548 -0.586 4.245 1.00 94.06 100 HIS A N 1
ATOM 792 C CA . HIS A 1 100 ? 3.955 -1.712 4.976 1.00 94.06 100 HIS A CA 1
ATOM 793 C C . HIS A 1 100 ? 3.786 -1.449 6.477 1.00 94.06 100 HIS A C 1
ATOM 795 O O . HIS A 1 100 ? 2.834 -1.945 7.075 1.00 94.06 100 HIS A O 1
ATOM 801 N N . LEU A 1 101 ? 4.639 -0.616 7.090 1.00 92.56 101 LEU A N 1
ATOM 802 C CA . LEU A 1 101 ? 4.496 -0.236 8.502 1.00 92.56 101 LEU A CA 1
ATOM 803 C C . LEU A 1 101 ? 3.228 0.588 8.768 1.00 92.56 101 LEU A C 1
ATOM 805 O O . LEU A 1 101 ? 2.749 0.614 9.897 1.00 92.56 101 LEU A O 1
ATOM 809 N N . SER A 1 102 ? 2.680 1.250 7.748 1.00 94.88 102 SER A N 1
ATOM 810 C CA . SER A 1 102 ? 1.425 1.998 7.843 1.00 94.88 102 SER A CA 1
ATOM 811 C C . SER A 1 102 ? 0.189 1.100 7.752 1.00 94.88 102 SER A C 1
ATOM 813 O O . SER A 1 102 ? -0.897 1.538 8.120 1.00 94.88 102 SER A O 1
ATOM 815 N N . ILE A 1 103 ? 0.303 -0.149 7.290 1.00 96.62 103 ILE A N 1
ATOM 816 C CA . ILE A 1 103 ? -0.865 -1.010 7.034 1.00 96.62 103 ILE A CA 1
ATOM 817 C C . ILE A 1 103 ? -1.586 -1.368 8.335 1.00 96.62 103 ILE A C 1
ATOM 819 O O . ILE A 1 103 ? -2.783 -1.123 8.466 1.00 96.62 103 ILE A O 1
ATOM 823 N N . ALA A 1 104 ? -0.861 -1.907 9.316 1.00 96.56 104 ALA A N 1
ATOM 824 C CA . ALA A 1 104 ? -1.436 -2.290 10.604 1.00 96.56 104 ALA A CA 1
ATOM 825 C C . ALA A 1 104 ? -2.135 -1.124 11.337 1.00 96.56 104 ALA A C 1
ATOM 827 O O . ALA A 1 104 ? -3.308 -1.286 11.678 1.00 96.56 104 ALA A O 1
ATOM 828 N N . PRO A 1 105 ? -1.505 0.053 11.546 1.00 96.75 105 PRO A N 1
ATOM 829 C CA . PRO A 1 105 ? -2.188 1.177 12.186 1.00 96.75 105 PRO A CA 1
ATOM 830 C C . PRO A 1 105 ? -3.383 1.677 11.362 1.00 96.75 105 PRO A C 1
ATOM 832 O O . PRO A 1 105 ? -4.388 2.057 11.948 1.00 96.75 105 PRO A O 1
ATOM 835 N N . THR A 1 106 ? -3.333 1.602 10.025 1.00 97.56 106 THR A N 1
ATOM 836 C CA . THR A 1 106 ? -4.489 1.927 9.165 1.00 97.56 106 THR A CA 1
ATOM 837 C C . THR A 1 106 ? -5.666 1.001 9.423 1.00 97.56 106 THR A C 1
ATOM 839 O O . THR A 1 106 ? -6.784 1.469 9.613 1.00 97.56 106 THR A O 1
ATOM 842 N N . ILE A 1 107 ? -5.427 -0.309 9.475 1.00 97.38 107 ILE A N 1
ATOM 843 C CA . ILE A 1 107 ? -6.481 -1.283 9.771 1.00 97.38 107 ILE A CA 1
ATOM 844 C C . ILE A 1 107 ? -7.059 -1.025 11.165 1.00 97.38 107 ILE A C 1
ATOM 846 O O . ILE A 1 107 ? -8.277 -0.998 11.308 1.00 97.38 107 ILE A O 1
ATOM 850 N N . ILE A 1 108 ? -6.209 -0.790 12.172 1.00 97.31 108 ILE A N 1
ATOM 851 C CA . ILE A 1 108 ? -6.653 -0.508 13.545 1.00 97.31 108 ILE A CA 1
ATOM 852 C C . ILE A 1 108 ? -7.543 0.739 13.580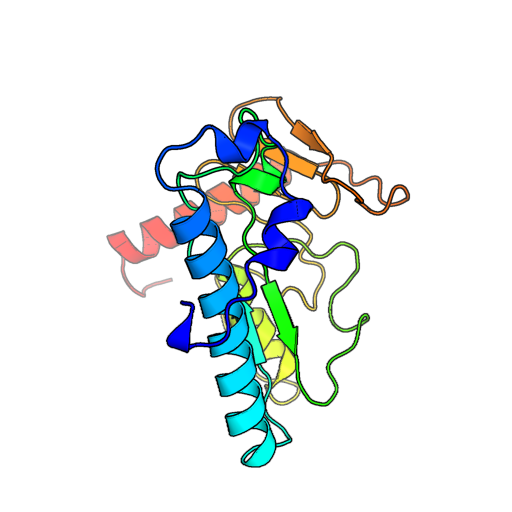 1.00 97.31 108 ILE A C 1
ATOM 854 O O . ILE A 1 108 ? -8.641 0.661 14.116 1.00 97.31 108 ILE A O 1
ATOM 858 N N . GLU A 1 109 ? -7.135 1.852 12.968 1.00 96.19 109 GLU A N 1
ATOM 859 C CA . GLU A 1 109 ? -7.957 3.074 12.913 1.00 96.19 109 GLU A CA 1
ATOM 860 C C . GLU A 1 109 ? -9.306 2.866 12.212 1.00 96.19 109 GLU A C 1
ATOM 862 O O . GLU A 1 109 ? -10.283 3.528 12.553 1.00 96.19 109 GLU A O 1
ATOM 867 N N . LEU A 1 110 ? -9.380 1.954 11.239 1.00 95.62 110 LEU A N 1
ATOM 868 C CA . LEU A 1 110 ? -10.614 1.676 10.504 1.00 95.62 110 LEU A CA 1
ATOM 869 C C . LEU A 1 110 ? -11.596 0.783 11.273 1.00 95.62 110 LEU A C 1
ATOM 871 O O . LEU A 1 110 ? -12.802 0.906 11.060 1.00 95.62 110 LEU A O 1
ATOM 875 N N . ILE A 1 111 ? -11.108 -0.131 12.119 1.00 95.56 111 ILE A N 1
ATOM 876 C CA . ILE A 1 111 ? -11.953 -1.168 12.741 1.00 95.56 111 ILE A CA 1
ATOM 877 C C . ILE A 1 111 ? -12.082 -1.042 14.259 1.00 95.56 111 ILE A C 1
ATOM 879 O O . ILE A 1 111 ? -12.998 -1.625 14.842 1.00 95.56 111 ILE A O 1
ATOM 883 N N . ALA A 1 112 ? -11.154 -0.350 14.922 1.00 96.69 112 ALA A N 1
ATOM 884 C CA . ALA A 1 112 ? -11.143 -0.276 16.372 1.00 96.69 112 ALA A CA 1
ATOM 885 C C . ALA A 1 112 ? -12.229 0.681 16.894 1.00 96.69 112 ALA A C 1
ATOM 887 O O . ALA A 1 112 ? -12.574 1.668 16.238 1.00 96.69 112 ALA A O 1
ATOM 888 N N . PRO A 1 113 ? -12.770 0.434 18.101 1.00 96.62 113 PRO A N 1
ATOM 889 C CA . PRO A 1 113 ? -13.682 1.370 18.738 1.00 96.62 113 PRO A CA 1
ATOM 890 C C . PRO A 1 113 ? -13.036 2.744 18.935 1.00 96.62 113 PRO A C 1
ATOM 892 O O . PRO A 1 113 ? -11.839 2.858 19.207 1.00 96.62 113 PRO A O 1
ATOM 895 N N . LYS A 1 114 ? -13.848 3.803 18.880 1.00 95.06 114 LYS A N 1
ATOM 896 C CA . LYS A 1 114 ? -13.392 5.161 19.197 1.00 95.06 114 LYS A CA 1
ATOM 897 C C . LYS A 1 114 ? -12.737 5.189 20.585 1.00 95.06 114 LYS A C 1
ATOM 899 O O . LYS A 1 114 ? -13.355 4.777 21.563 1.00 95.06 114 LYS A O 1
ATOM 904 N N . GLY A 1 115 ? -11.519 5.724 20.657 1.00 95.88 115 GLY A N 1
ATOM 905 C CA . GLY A 1 115 ? -10.731 5.797 21.891 1.00 95.88 115 GLY A CA 1
ATOM 906 C C . GLY A 1 115 ? -9.838 4.581 22.154 1.00 95.88 115 GLY A C 1
ATOM 907 O O . GLY A 1 115 ? -9.212 4.529 23.205 1.00 95.88 115 GLY A O 1
ATOM 908 N N . PHE A 1 116 ? -9.761 3.614 21.234 1.00 97.81 116 PHE A N 1
ATOM 909 C CA . PHE A 1 116 ? -8.797 2.520 21.329 1.00 97.81 116 PHE A CA 1
ATOM 910 C C . PHE A 1 116 ? -7.356 3.040 21.224 1.00 97.81 116 PHE A C 1
ATOM 912 O O . PHE A 1 116 ? -7.004 3.731 20.268 1.00 97.81 116 PHE A O 1
ATOM 919 N N . GLU A 1 117 ? -6.519 2.682 22.195 1.00 96.56 117 GLU A N 1
ATOM 920 C CA . GLU A 1 117 ? -5.107 3.059 22.226 1.00 96.56 117 GLU A CA 1
ATOM 921 C C . GLU A 1 117 ? -4.236 1.953 21.630 1.00 96.56 117 GLU A C 1
ATOM 923 O O . GLU A 1 117 ? -4.364 0.776 21.970 1.00 96.56 117 GLU A O 1
ATOM 928 N N . TYR A 1 118 ? -3.310 2.337 20.754 1.00 95.31 118 TYR A N 1
ATOM 929 C CA . TYR A 1 118 ? -2.306 1.438 20.203 1.00 95.31 118 TYR A CA 1
ATOM 930 C C . TYR A 1 118 ? -0.999 2.183 19.949 1.00 95.31 118 TYR A C 1
ATOM 932 O O . TYR A 1 118 ? -0.968 3.399 19.763 1.00 95.31 118 TYR A O 1
ATOM 940 N N . TYR A 1 119 ? 0.089 1.421 19.904 1.00 91.56 119 TYR A N 1
ATOM 941 C CA . TYR A 1 119 ? 1.417 1.927 19.587 1.00 91.56 119 TYR A CA 1
ATOM 942 C C . TYR A 1 119 ? 1.847 1.372 18.238 1.00 91.56 119 TYR A C 1
ATOM 944 O O . TYR A 1 119 ? 1.709 0.178 17.975 1.00 91.56 119 TYR A O 1
ATOM 952 N N . SER A 1 120 ? 2.393 2.234 17.391 1.00 90.00 120 SER A N 1
ATOM 953 C CA . SER A 1 120 ? 2.889 1.859 16.073 1.00 90.00 120 SER A CA 1
ATOM 954 C C . SER A 1 120 ? 4.196 2.585 15.781 1.00 90.00 120 SER A C 1
ATOM 956 O O . SER A 1 120 ? 4.427 3.689 16.267 1.00 90.00 120 SER A O 1
ATOM 958 N N . LEU A 1 121 ? 5.055 1.953 14.979 1.00 86.62 121 LEU A N 1
ATOM 959 C CA . LEU A 1 121 ? 6.282 2.574 14.470 1.00 86.62 121 LEU A CA 1
ATOM 960 C C . LEU A 1 121 ? 6.006 3.601 13.370 1.00 86.62 121 LEU A C 1
ATOM 962 O O . LEU A 1 121 ? 6.884 4.389 13.038 1.00 86.62 121 LEU A O 1
ATOM 966 N N . ASN A 1 122 ? 4.815 3.550 12.780 1.00 88.56 122 ASN A N 1
ATOM 967 C CA . ASN A 1 122 ? 4.407 4.442 11.712 1.00 88.56 122 ASN A CA 1
ATOM 968 C C . ASN A 1 122 ? 2.949 4.866 11.884 1.00 88.56 122 ASN A C 1
ATOM 970 O O . ASN A 1 122 ? 2.162 4.182 12.544 1.00 88.56 122 ASN A O 1
ATOM 974 N N . GLU A 1 123 ? 2.585 5.979 11.268 1.00 90.56 123 GLU A N 1
ATOM 975 C CA . GLU A 1 123 ? 1.226 6.494 11.321 1.00 90.56 123 GLU A CA 1
ATOM 976 C C . GLU A 1 123 ? 0.293 5.764 10.347 1.00 90.56 123 GLU A C 1
ATOM 978 O O . GLU A 1 123 ? 0.702 5.252 9.295 1.00 90.56 123 GLU A O 1
ATOM 983 N N . SER A 1 124 ? -0.987 5.737 10.721 1.00 95.25 124 SER A N 1
ATOM 984 C CA . SER A 1 124 ? -2.088 5.308 9.859 1.00 95.25 124 SER A 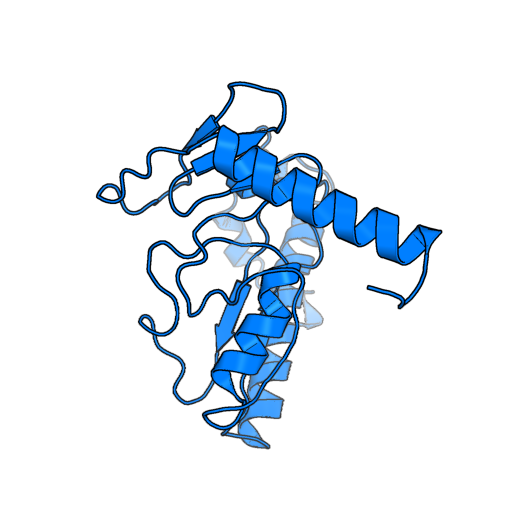CA 1
ATOM 985 C C . SER A 1 124 ? -2.204 6.200 8.620 1.00 95.25 124 SER A C 1
ATOM 987 O O . SER A 1 124 ? -2.080 7.420 8.712 1.00 95.25 124 SER A O 1
ATOM 989 N N . LEU A 1 125 ? -2.545 5.599 7.480 1.00 95.88 125 LEU A N 1
ATOM 990 C CA . LEU A 1 125 ? -2.874 6.299 6.236 1.00 95.88 125 LEU A CA 1
ATOM 991 C C . LEU A 1 125 ? -4.223 7.031 6.292 1.00 95.88 125 LEU A C 1
ATOM 993 O O . LEU A 1 125 ? -4.513 7.814 5.399 1.00 95.88 125 LEU A O 1
ATOM 997 N N . THR A 1 126 ? -5.060 6.788 7.307 1.00 94.56 126 THR A N 1
ATOM 998 C CA . THR A 1 126 ? -6.301 7.559 7.531 1.00 94.56 126 THR A CA 1
ATOM 999 C C . THR A 1 126 ? -6.046 8.941 8.143 1.00 94.56 126 THR A C 1
ATOM 1001 O O . THR A 1 126 ? -6.972 9.742 8.248 1.00 94.56 126 THR A O 1
ATOM 1004 N N . LYS A 1 127 ? -4.810 9.205 8.585 1.00 89.56 127 LYS A N 1
ATOM 1005 C CA . LYS A 1 127 ? -4.366 10.463 9.201 1.00 89.56 127 LYS A CA 1
ATOM 1006 C C . LYS A 1 127 ? -3.496 11.255 8.219 1.00 89.56 127 LYS A C 1
ATOM 1008 O O . LYS A 1 127 ? -3.497 10.988 7.022 1.00 89.56 127 LYS A O 1
ATOM 1013 N N . ASP A 1 128 ? -2.706 12.195 8.726 1.00 83.12 128 ASP A N 1
ATOM 1014 C CA . ASP A 1 128 ? -1.845 13.080 7.935 1.00 83.12 128 ASP A CA 1
ATOM 1015 C C . ASP A 1 128 ? -0.522 12.425 7.487 1.00 83.12 128 ASP A C 1
ATOM 1017 O O . ASP A 1 128 ? 0.475 13.113 7.238 1.00 83.12 128 ASP A O 1
ATOM 1021 N N . ASN A 1 129 ? -0.490 11.094 7.357 1.00 86.38 129 ASN A N 1
ATOM 1022 C CA . ASN A 1 129 ? 0.697 10.406 6.873 1.00 86.38 129 ASN A CA 1
ATOM 1023 C C . ASN A 1 129 ? 0.876 10.659 5.371 1.00 86.38 129 ASN A C 1
ATOM 1025 O O . ASN A 1 129 ? 0.109 10.175 4.542 1.00 86.38 129 ASN A O 1
ATOM 1029 N N . THR A 1 130 ? 1.893 11.442 5.028 1.00 88.19 130 THR A N 1
ATOM 1030 C CA . THR A 1 130 ? 2.135 11.950 3.668 1.00 88.19 130 THR A CA 1
ATOM 1031 C C . THR A 1 130 ? 3.432 11.437 3.056 1.00 88.19 130 THR A C 1
ATOM 1033 O O . THR A 1 130 ? 3.765 11.809 1.929 1.00 88.19 130 THR A O 1
ATOM 1036 N N . ILE A 1 131 ? 4.179 10.609 3.793 1.00 87.88 131 ILE A N 1
ATOM 1037 C CA . ILE A 1 131 ? 5.501 10.121 3.404 1.00 87.88 131 ILE A CA 1
ATOM 1038 C C . ILE A 1 131 ? 5.635 8.648 3.803 1.00 87.88 131 ILE A C 1
ATOM 1040 O O . ILE A 1 131 ? 5.489 8.272 4.963 1.00 87.88 131 ILE A O 1
ATOM 1044 N N . GLY A 1 132 ? 6.017 7.815 2.842 1.00 89.50 132 GLY A N 1
ATOM 1045 C CA . GLY A 1 132 ? 6.555 6.483 3.089 1.00 89.50 132 GLY A CA 1
ATOM 1046 C C . GLY A 1 132 ? 8.054 6.454 2.838 1.00 89.50 132 GLY A C 1
ATOM 1047 O O . GLY A 1 132 ? 8.539 7.109 1.923 1.00 89.50 132 GLY A O 1
ATOM 1048 N N . ALA A 1 133 ? 8.810 5.676 3.610 1.00 87.94 133 ALA A N 1
ATOM 1049 C CA . ALA A 1 133 ? 10.202 5.398 3.279 1.00 87.94 133 ALA A CA 1
ATOM 1050 C C . ALA A 1 133 ? 10.668 4.031 3.776 1.00 87.94 133 ALA A C 1
ATOM 1052 O O . ALA A 1 133 ? 10.264 3.559 4.840 1.00 87.94 133 ALA A O 1
ATOM 1053 N N . ASN A 1 134 ? 11.553 3.413 3.001 1.00 85.81 134 ASN A N 1
ATOM 1054 C CA . ASN A 1 134 ? 12.267 2.203 3.381 1.00 85.81 134 ASN A CA 1
ATOM 1055 C C . ASN A 1 134 ? 13.777 2.493 3.476 1.00 85.81 134 ASN A C 1
ATOM 1057 O O . ASN A 1 134 ? 14.194 3.614 3.762 1.00 85.81 134 ASN A O 1
ATOM 1061 N N . HIS A 1 135 ? 14.620 1.473 3.320 1.00 83.25 135 HIS A N 1
ATOM 1062 C CA . HIS A 1 135 ? 16.064 1.644 3.427 1.00 83.25 135 HIS A CA 1
ATOM 1063 C C . HIS A 1 135 ? 16.717 2.301 2.196 1.00 83.25 135 HIS A C 1
ATOM 1065 O O . HIS A 1 135 ? 17.808 2.851 2.345 1.00 83.25 135 HIS A O 1
ATOM 1071 N N . GLU A 1 136 ? 16.051 2.290 1.039 1.00 87.25 136 GLU A N 1
ATOM 1072 C CA . GLU A 1 136 ? 16.556 2.774 -0.255 1.00 87.25 136 GLU A CA 1
ATOM 1073 C C . GLU A 1 136 ? 15.728 3.914 -0.858 1.00 87.25 136 GLU A C 1
ATOM 1075 O O . GLU A 1 136 ? 16.287 4.776 -1.533 1.00 87.25 136 GLU A O 1
ATOM 1080 N N . PHE A 1 137 ? 14.421 3.947 -0.610 1.00 89.69 137 PHE A N 1
ATOM 1081 C CA . PHE A 1 137 ? 13.479 4.839 -1.277 1.00 89.69 137 PHE A CA 1
ATOM 1082 C C . PHE A 1 137 ? 12.602 5.586 -0.282 1.00 89.69 137 PHE A C 1
ATOM 1084 O O . PHE A 1 137 ? 12.332 5.106 0.822 1.00 89.69 137 PHE A O 1
ATOM 1091 N N . TRP A 1 138 ? 12.106 6.736 -0.717 1.00 89.69 138 TRP A N 1
ATOM 1092 C CA . TRP A 1 138 ? 10.993 7.440 -0.097 1.00 89.69 138 TRP A CA 1
ATOM 1093 C C . TRP A 1 138 ? 9.929 7.733 -1.160 1.00 89.69 138 TRP A C 1
ATOM 1095 O O . TRP A 1 138 ? 10.247 7.811 -2.345 1.00 89.69 138 TRP A O 1
ATOM 1105 N N . ILE A 1 139 ? 8.677 7.872 -0.737 1.00 90.31 139 ILE A N 1
ATOM 1106 C CA . ILE A 1 139 ? 7.520 8.149 -1.586 1.00 90.31 139 ILE A CA 1
ATOM 1107 C C . ILE A 1 139 ? 6.581 9.141 -0.895 1.00 90.31 139 ILE A C 1
ATOM 1109 O O . ILE A 1 139 ? 6.370 9.072 0.315 1.00 90.31 139 ILE A O 1
ATOM 1113 N N . SER A 1 140 ? 6.010 10.046 -1.673 1.00 89.50 140 SER A N 1
ATOM 1114 C CA . SER A 1 140 ? 4.947 10.978 -1.311 1.00 89.50 140 SER A CA 1
ATOM 1115 C C . SER A 1 140 ? 3.743 10.752 -2.239 1.00 89.50 140 SER A C 1
ATOM 1117 O O . SER A 1 140 ? 3.754 9.866 -3.092 1.00 89.50 140 SER A O 1
ATOM 1119 N N . SER A 1 141 ? 2.676 11.541 -2.097 1.00 87.06 141 SER A N 1
ATOM 1120 C CA . SER A 1 141 ? 1.525 11.441 -3.015 1.00 87.06 141 SER A CA 1
ATOM 1121 C C . SER A 1 141 ? 1.819 11.886 -4.455 1.00 87.06 141 SER A C 1
ATOM 1123 O O . SER A 1 141 ? 1.036 11.585 -5.355 1.00 87.06 141 SER A O 1
ATOM 1125 N N . ASN A 1 142 ? 2.923 12.606 -4.688 1.00 88.25 142 ASN A N 1
ATOM 1126 C CA . ASN A 1 142 ? 3.259 13.169 -5.995 1.00 88.25 142 ASN A CA 1
ATOM 1127 C C . ASN A 1 142 ? 4.624 12.732 -6.538 1.00 88.25 142 ASN A C 1
ATOM 1129 O O . ASN A 1 142 ? 4.831 12.837 -7.747 1.00 88.25 142 ASN A O 1
ATOM 1133 N N . ALA A 1 143 ? 5.536 12.232 -5.705 1.00 88.75 143 ALA A N 1
ATOM 1134 C CA . ALA A 1 143 ? 6.861 11.834 -6.154 1.00 88.75 143 ALA A CA 1
ATOM 1135 C C . ALA A 1 143 ? 7.463 10.673 -5.351 1.00 88.75 143 ALA A C 1
ATOM 1137 O O . ALA A 1 143 ? 6.995 10.280 -4.284 1.00 88.75 143 ALA A O 1
ATOM 1138 N N . ILE A 1 144 ? 8.499 10.078 -5.930 1.00 90.38 144 ILE A N 1
ATOM 1139 C CA . ILE A 1 144 ? 9.293 8.991 -5.363 1.00 90.38 144 ILE A CA 1
ATOM 1140 C C . ILE A 1 144 ? 10.770 9.293 -5.610 1.00 90.38 144 ILE A C 1
ATOM 1142 O O . ILE A 1 144 ? 11.138 9.851 -6.644 1.00 90.38 144 ILE A O 1
ATOM 1146 N N . GLY A 1 145 ? 11.645 8.920 -4.683 1.00 89.56 145 GLY A N 1
ATOM 1147 C CA . GLY A 1 145 ? 13.074 9.171 -4.838 1.00 89.56 145 GLY A CA 1
ATOM 1148 C C . GLY A 1 145 ? 13.955 8.171 -4.112 1.00 89.56 145 GLY A C 1
ATOM 1149 O O . GLY A 1 145 ? 13.516 7.435 -3.227 1.00 89.56 145 GLY A O 1
ATOM 1150 N N . LYS A 1 146 ? 15.234 8.157 -4.500 1.00 89.25 146 LYS A N 1
ATOM 1151 C CA . LYS A 1 146 ? 16.274 7.353 -3.847 1.00 89.25 146 LYS A CA 1
ATOM 1152 C C . LYS A 1 146 ? 16.914 8.127 -2.709 1.00 89.25 146 LYS A C 1
ATOM 1154 O O . LYS A 1 146 ? 17.361 9.263 -2.877 1.00 89.25 146 LYS A O 1
ATOM 1159 N N . LEU A 1 147 ? 17.037 7.476 -1.563 1.00 84.81 147 LEU A N 1
ATOM 1160 C CA . LEU A 1 147 ? 17.711 8.026 -0.399 1.00 84.81 147 LEU A CA 1
ATOM 1161 C C . LEU A 1 147 ? 19.197 8.256 -0.668 1.00 84.81 147 LEU A C 1
ATOM 1163 O O . LEU A 1 147 ? 19.863 7.461 -1.325 1.00 84.81 147 LEU A O 1
ATOM 1167 N N . GLY A 1 148 ? 19.719 9.364 -0.138 1.00 79.94 148 GLY A N 1
ATOM 1168 C CA . GLY A 1 148 ? 21.117 9.757 -0.328 1.00 79.94 148 GLY A CA 1
ATOM 1169 C C . GLY A 1 148 ? 21.430 10.340 -1.708 1.00 79.94 148 GLY A C 1
ATOM 1170 O O . GLY A 1 148 ? 22.593 10.611 -1.993 1.00 79.94 148 GLY A O 1
ATOM 1171 N N . THR A 1 149 ? 20.419 10.565 -2.552 1.00 81.62 149 THR A N 1
ATOM 1172 C CA . THR A 1 149 ? 20.580 11.201 -3.865 1.00 81.62 149 THR A CA 1
ATOM 1173 C C . THR A 1 149 ? 19.578 12.345 -4.037 1.00 81.62 149 THR A C 1
ATOM 1175 O O . THR A 1 149 ? 18.514 12.307 -3.422 1.00 81.62 149 THR A O 1
ATOM 1178 N N . PRO A 1 150 ? 19.873 13.348 -4.883 1.00 75.56 150 PRO A N 1
ATOM 1179 C CA . PRO A 1 150 ? 18.902 14.379 -5.246 1.00 75.56 150 PRO A CA 1
ATOM 1180 C C . PRO A 1 150 ? 17.893 13.910 -6.312 1.00 75.56 150 PRO A C 1
ATOM 1182 O O . PRO A 1 150 ? 17.061 14.702 -6.736 1.00 75.56 150 PRO A O 1
ATOM 1185 N N . ALA A 1 151 ? 17.986 12.665 -6.797 1.00 75.75 151 ALA A N 1
ATOM 1186 C CA . ALA A 1 151 ? 17.150 12.174 -7.887 1.00 75.75 151 ALA A CA 1
ATOM 1187 C C . ALA A 1 151 ? 15.736 11.834 -7.393 1.00 75.75 151 ALA A C 1
ATOM 1189 O O . ALA A 1 151 ? 15.562 10.977 -6.518 1.00 75.75 151 ALA A O 1
ATOM 1190 N N . THR A 1 152 ? 14.743 12.490 -7.994 1.00 85.88 152 THR A N 1
ATOM 1191 C CA . THR A 1 152 ? 13.316 12.308 -7.721 1.00 85.88 152 THR A CA 1
ATOM 1192 C C . THR A 1 152 ? 12.551 12.139 -9.032 1.00 85.88 152 THR A C 1
ATOM 1194 O O . THR A 1 152 ? 12.945 12.671 -10.073 1.00 85.88 152 THR A O 1
ATOM 1197 N N . GLU A 1 153 ? 11.471 11.369 -8.991 1.00 90.00 153 GLU A N 1
ATOM 1198 C CA . GLU A 1 153 ? 10.585 11.111 -10.123 1.00 90.00 153 GLU A CA 1
ATOM 1199 C C . GLU A 1 153 ? 9.149 11.442 -9.725 1.00 90.00 153 GLU A C 1
ATOM 1201 O O . GLU A 1 153 ? 8.696 11.074 -8.641 1.00 90.00 153 GLU A O 1
ATOM 1206 N N . ILE A 1 154 ? 8.423 12.132 -10.606 1.00 88.75 154 ILE A N 1
ATOM 1207 C CA . ILE A 1 154 ? 6.996 12.404 -10.415 1.00 88.75 154 ILE A CA 1
ATOM 1208 C C . ILE A 1 154 ? 6.213 11.113 -10.652 1.00 88.75 154 ILE A C 1
ATOM 1210 O O . ILE A 1 154 ? 6.421 10.429 -11.655 1.00 88.75 154 ILE A O 1
ATOM 1214 N N . ILE A 1 155 ? 5.290 10.794 -9.746 1.00 88.06 155 ILE A N 1
ATOM 1215 C CA . ILE A 1 155 ? 4.428 9.619 -9.876 1.00 88.06 155 ILE A CA 1
ATOM 1216 C C . ILE A 1 155 ? 3.466 9.825 -11.062 1.00 88.06 155 ILE A C 1
ATOM 1218 O O . ILE A 1 155 ? 2.807 10.869 -11.144 1.00 88.06 155 ILE A O 1
ATOM 1222 N N . PRO A 1 156 ? 3.336 8.848 -11.981 1.00 78.62 156 PRO A N 1
ATOM 1223 C CA . PRO A 1 156 ? 2.374 8.925 -13.077 1.00 78.62 156 PRO A CA 1
ATOM 1224 C C . PRO A 1 156 ? 0.945 9.148 -12.566 1.00 78.62 156 PRO A C 1
ATOM 1226 O O . PRO A 1 156 ? 0.500 8.485 -11.634 1.00 78.62 156 PRO A O 1
ATOM 1229 N N . ASN A 1 157 ? 0.204 10.069 -13.191 1.00 72.12 157 ASN A N 1
ATOM 1230 C CA . ASN A 1 157 ? -1.148 10.472 -12.769 1.00 72.12 157 ASN A CA 1
ATOM 1231 C C . ASN A 1 157 ? -1.246 11.023 -11.333 1.00 72.12 157 ASN A C 1
ATOM 1233 O O . ASN A 1 157 ? -2.348 11.064 -10.779 1.00 72.12 157 ASN A O 1
ATOM 1237 N N . ALA A 1 158 ? -0.136 11.477 -10.736 1.00 69.44 158 ALA A N 1
ATOM 1238 C CA . ALA A 1 158 ? -0.193 12.271 -9.516 1.00 69.44 158 ALA A CA 1
ATOM 1239 C C . ALA A 1 158 ? -1.182 13.429 -9.701 1.00 69.44 158 ALA A C 1
ATOM 1241 O O . ALA A 1 158 ? -1.240 14.056 -10.765 1.00 69.44 158 ALA A O 1
ATOM 1242 N N . LEU A 1 159 ? -1.973 13.717 -8.666 1.00 61.88 159 LEU A N 1
ATOM 1243 C CA . LEU A 1 159 ? -2.883 14.857 -8.680 1.00 61.88 159 LEU A CA 1
ATOM 1244 C C . LEU A 1 159 ? -2.042 16.126 -8.857 1.00 61.88 159 LEU A C 1
ATOM 1246 O O . LEU A 1 159 ? -1.401 16.586 -7.916 1.00 61.88 159 LEU A O 1
ATOM 1250 N N . ALA A 1 160 ? -2.047 16.680 -10.074 1.00 53.19 160 ALA A N 1
ATOM 1251 C CA . ALA A 1 160 ? -1.180 17.783 -10.496 1.00 53.19 160 ALA A CA 1
ATOM 1252 C C . ALA A 1 160 ? -1.299 19.045 -9.617 1.00 53.19 160 ALA A C 1
ATOM 1254 O O . ALA A 1 160 ? -0.436 19.914 -9.660 1.00 53.19 160 ALA A O 1
ATOM 1255 N N . SER A 1 161 ? -2.358 19.143 -8.810 1.00 50.97 161 SER A N 1
ATOM 1256 C CA . SER A 1 161 ? -2.614 20.230 -7.866 1.00 50.97 161 SER A CA 1
ATOM 1257 C C . SER A 1 161 ? -1.924 20.077 -6.504 1.00 50.97 161 SER A C 1
ATOM 1259 O O . SER A 1 161 ? -2.003 20.994 -5.690 1.00 50.97 161 SER A O 1
ATOM 1261 N N . ILE A 1 162 ? -1.285 18.940 -6.212 1.00 54.88 162 ILE A N 1
ATOM 1262 C CA . ILE A 1 162 ? -0.608 18.697 -4.934 1.00 54.88 162 ILE A CA 1
ATOM 1263 C C . ILE A 1 162 ? 0.891 18.968 -5.114 1.00 54.88 162 ILE A C 1
ATOM 1265 O O . ILE A 1 162 ? 1.679 18.089 -5.457 1.00 54.88 162 ILE A O 1
ATOM 1269 N N . HIS A 1 163 ? 1.294 20.218 -4.882 1.00 52.28 163 HIS A N 1
ATOM 1270 C CA . HIS A 1 163 ? 2.702 20.586 -4.740 1.00 52.28 163 HIS A CA 1
ATOM 1271 C C . HIS A 1 163 ? 3.140 20.333 -3.297 1.00 52.28 163 HIS A C 1
ATOM 1273 O O . HIS A 1 163 ? 3.089 21.230 -2.454 1.00 52.28 163 HIS A O 1
ATOM 1279 N N . LEU A 1 164 ? 3.555 19.105 -2.990 1.00 56.22 164 LEU A N 1
ATOM 1280 C CA . LEU A 1 164 ? 4.283 18.868 -1.749 1.00 56.22 164 LEU A CA 1
ATOM 1281 C C . LEU A 1 164 ? 5.720 19.348 -1.944 1.00 56.22 164 LEU A C 1
ATOM 1283 O O . LEU A 1 164 ? 6.441 18.850 -2.804 1.00 56.22 164 LEU A O 1
ATOM 1287 N N . ASN A 1 165 ? 6.130 20.322 -1.132 1.00 56.78 165 ASN A N 1
ATOM 1288 C CA . ASN A 1 165 ? 7.546 20.586 -0.927 1.00 56.78 165 ASN A CA 1
ATOM 1289 C C . ASN A 1 165 ? 8.099 19.413 -0.124 1.00 56.78 165 ASN A C 1
ATOM 1291 O O . ASN A 1 165 ? 7.871 19.311 1.085 1.00 56.78 165 ASN A O 1
ATOM 1295 N N . GLU A 1 166 ? 8.781 18.509 -0.811 1.00 64.44 166 GLU A N 1
ATOM 1296 C CA . GLU A 1 166 ? 9.395 17.344 -0.195 1.00 64.44 166 GLU A CA 1
ATOM 1297 C C . GLU A 1 166 ? 10.518 17.812 0.716 1.00 64.44 166 GLU A C 1
ATOM 1299 O O . GLU A 1 166 ? 11.597 18.223 0.293 1.00 64.44 166 GLU A O 1
ATOM 1304 N N . ASN A 1 167 ? 10.221 17.826 2.009 1.00 72.69 167 ASN A N 1
ATOM 1305 C CA . ASN A 1 167 ? 11.185 18.232 3.004 1.00 72.69 167 ASN A CA 1
ATOM 1306 C C . ASN A 1 167 ? 12.127 17.050 3.263 1.00 72.69 167 ASN A C 1
ATOM 1308 O O . ASN A 1 167 ? 11.849 16.184 4.095 1.00 72.69 167 ASN A O 1
ATOM 1312 N N . THR A 1 168 ? 13.244 17.023 2.536 1.00 72.50 168 THR A N 1
ATOM 1313 C CA . THR A 1 168 ? 14.291 15.997 2.641 1.00 72.50 168 THR A CA 1
ATOM 1314 C C . THR A 1 168 ? 14.771 15.793 4.080 1.00 72.50 168 THR A C 1
ATOM 1316 O O . THR A 1 168 ? 15.087 14.669 4.468 1.00 72.50 168 THR A O 1
ATOM 1319 N N . GLU A 1 169 ? 14.782 16.843 4.906 1.00 79.44 169 GLU A N 1
ATOM 1320 C CA . GLU A 1 169 ? 15.144 16.736 6.323 1.00 79.44 169 GLU A CA 1
ATOM 1321 C C . GLU A 1 169 ? 14.084 15.973 7.119 1.00 79.44 169 GLU A C 1
ATOM 1323 O O . GLU A 1 169 ? 14.448 15.091 7.893 1.00 79.44 169 GLU A O 1
ATOM 1328 N N . LYS A 1 170 ? 12.787 16.230 6.894 1.00 79.31 170 LYS A N 1
ATOM 1329 C CA . LYS A 1 170 ? 11.698 15.449 7.509 1.00 79.31 170 LYS A CA 1
ATOM 1330 C C . LYS A 1 170 ? 11.734 13.986 7.075 1.00 79.31 170 LYS A C 1
ATOM 1332 O O . LYS A 1 170 ? 11.593 13.109 7.921 1.00 79.31 170 LYS A O 1
ATOM 1337 N N . ILE A 1 171 ? 11.967 13.719 5.787 1.00 78.81 171 ILE A N 1
ATOM 1338 C CA . ILE A 1 171 ? 12.112 12.351 5.259 1.00 78.81 171 ILE A CA 1
ATOM 1339 C C . ILE A 1 171 ? 13.278 11.646 5.960 1.00 78.81 171 ILE A C 1
ATOM 1341 O O . ILE A 1 171 ? 13.130 10.534 6.468 1.00 78.81 171 ILE A O 1
ATOM 1345 N N . LYS A 1 172 ? 14.433 12.315 6.051 1.00 81.75 172 LYS A N 1
ATOM 1346 C CA . LYS A 1 172 ? 15.615 11.788 6.735 1.00 81.75 172 LYS A CA 1
ATOM 1347 C C . LYS A 1 172 ? 15.351 11.537 8.221 1.00 81.75 172 LYS A C 1
ATOM 1349 O O . LYS A 1 172 ? 15.697 10.469 8.711 1.00 81.75 172 LYS A O 1
ATOM 1354 N N . GLN A 1 173 ? 14.726 12.482 8.922 1.00 84.81 173 GLN A N 1
ATOM 1355 C CA . GLN A 1 173 ? 14.362 12.335 10.334 1.00 84.81 173 GLN A CA 1
ATOM 1356 C C . GLN A 1 173 ? 13.439 11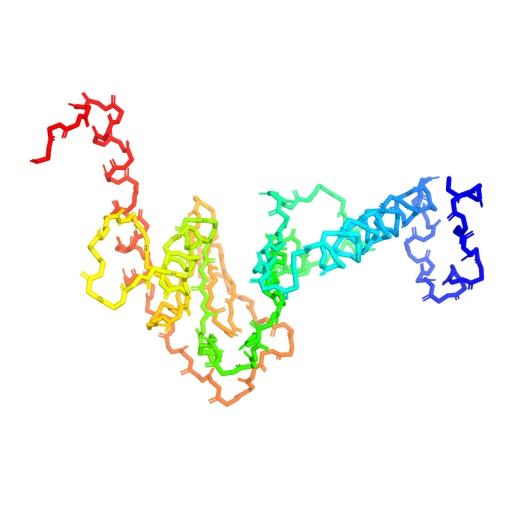.133 10.546 1.00 84.81 173 GLN A C 1
ATOM 1358 O O . GLN A 1 173 ? 13.730 10.297 11.393 1.00 84.81 173 GLN A O 1
ATOM 1363 N N . TYR A 1 174 ? 12.388 11.003 9.736 1.00 84.06 174 TYR A N 1
ATOM 1364 C CA . TYR A 1 174 ? 11.464 9.870 9.773 1.00 84.06 174 TYR A CA 1
ATOM 1365 C C . TYR A 1 174 ? 12.192 8.521 9.627 1.00 84.06 174 TYR A C 1
ATOM 1367 O O . TYR A 1 174 ? 12.009 7.608 10.438 1.00 84.06 174 TYR A O 1
ATOM 1375 N N . ILE A 1 175 ? 13.086 8.410 8.643 1.00 83.31 175 ILE A N 1
ATOM 1376 C CA . ILE A 1 175 ? 13.876 7.194 8.401 1.00 83.31 175 ILE A CA 1
ATOM 1377 C C . ILE A 1 175 ? 14.828 6.904 9.559 1.00 83.31 175 ILE A C 1
ATOM 1379 O O . ILE A 1 175 ? 14.914 5.761 10.017 1.00 83.31 175 ILE A O 1
ATOM 1383 N N . ASP A 1 176 ? 15.546 7.923 10.030 1.00 88.19 176 ASP A N 1
ATOM 1384 C CA . ASP A 1 176 ? 16.493 7.795 11.133 1.00 88.19 176 ASP A CA 1
ATOM 1385 C C . ASP A 1 176 ? 15.762 7.361 12.417 1.00 88.19 176 ASP A C 1
ATOM 1387 O O . ASP A 1 176 ? 16.251 6.477 13.122 1.00 88.19 176 ASP A O 1
ATOM 1391 N N . SER A 1 177 ? 14.550 7.871 12.675 1.00 87.38 177 SER A N 1
ATOM 1392 C CA . SER A 1 177 ? 13.701 7.458 13.800 1.00 87.38 177 SER A CA 1
ATOM 1393 C C . SER A 1 177 ? 13.275 5.991 13.714 1.00 87.38 177 SER A C 1
ATOM 1395 O O . SER A 1 177 ? 13.438 5.252 14.689 1.00 87.38 177 SER A O 1
ATOM 1397 N N . ILE A 1 178 ? 12.784 5.527 12.558 1.00 85.62 178 ILE A N 1
ATOM 1398 C CA . ILE A 1 178 ? 12.383 4.118 12.379 1.00 85.62 178 ILE A CA 1
ATOM 1399 C C . ILE A 1 178 ? 13.587 3.184 12.532 1.00 85.62 178 ILE A C 1
ATOM 1401 O O . ILE A 1 178 ? 13.495 2.142 13.193 1.00 85.62 178 ILE A O 1
ATOM 1405 N N . ARG A 1 179 ? 14.736 3.551 11.955 1.00 86.94 179 ARG A N 1
ATOM 1406 C CA . ARG A 1 179 ? 15.982 2.778 12.074 1.00 86.94 179 ARG A CA 1
ATOM 1407 C C . ARG A 1 179 ? 16.479 2.732 13.513 1.00 86.94 179 ARG A C 1
ATOM 1409 O O . ARG A 1 179 ? 16.841 1.655 13.984 1.00 86.94 179 ARG A O 1
ATOM 1416 N N . ALA A 1 180 ? 16.456 3.860 14.219 1.00 89.56 180 ALA A N 1
ATOM 1417 C CA . ALA A 1 180 ? 16.852 3.935 15.620 1.00 89.56 180 ALA A CA 1
ATOM 1418 C C . ALA A 1 180 ? 15.957 3.056 16.502 1.00 89.56 180 ALA A C 1
ATOM 1420 O O . ALA A 1 180 ? 16.474 2.260 17.286 1.00 89.56 180 ALA A O 1
ATOM 1421 N N . ALA A 1 181 ? 14.633 3.121 16.324 1.00 88.00 181 ALA A N 1
ATOM 1422 C CA . ALA A 1 181 ? 13.689 2.274 17.049 1.00 88.00 181 ALA A CA 1
ATOM 1423 C C . ALA A 1 181 ? 13.913 0.780 16.755 1.00 88.00 181 ALA A C 1
ATOM 1425 O O . ALA A 1 181 ? 13.942 -0.040 17.675 1.00 88.00 181 ALA A O 1
ATOM 1426 N N . SER A 1 182 ? 14.138 0.427 15.487 1.00 84.69 182 SER A N 1
ATOM 1427 C CA . SER A 1 182 ? 14.425 -0.952 15.066 1.00 84.69 182 SER A CA 1
ATOM 1428 C C . SER A 1 182 ? 15.722 -1.477 15.689 1.00 84.69 182 SER A C 1
ATOM 1430 O O . SER A 1 182 ? 15.743 -2.556 16.282 1.00 84.69 182 SER A O 1
ATOM 1432 N N . TRP A 1 183 ? 16.801 -0.691 15.621 1.00 90.06 183 TRP A N 1
ATOM 1433 C CA . TRP A 1 183 ? 18.081 -1.025 16.245 1.00 90.06 183 TRP A CA 1
ATOM 1434 C C . TRP A 1 183 ? 17.944 -1.177 17.760 1.00 90.06 183 TRP A C 1
ATOM 1436 O O . TRP A 1 183 ? 18.440 -2.148 18.331 1.00 90.06 183 TRP A O 1
ATOM 1446 N N . TRP A 1 184 ? 17.229 -0.258 18.412 1.00 89.62 184 TRP A N 1
ATOM 1447 C CA . TRP A 1 184 ? 16.998 -0.306 19.850 1.00 89.62 184 TRP A CA 1
ATOM 1448 C C . TRP A 1 184 ? 16.278 -1.589 20.254 1.00 89.62 184 TRP A C 1
ATOM 1450 O O . TRP A 1 184 ? 16.761 -2.304 21.128 1.00 89.62 184 TRP A O 1
ATOM 1460 N N . ARG A 1 185 ? 15.182 -1.943 19.570 1.00 86.19 185 ARG A N 1
ATOM 1461 C CA . ARG A 1 185 ? 14.444 -3.191 19.825 1.00 86.19 185 ARG A CA 1
ATOM 1462 C C . ARG A 1 185 ? 15.345 -4.422 19.711 1.00 86.19 185 ARG A C 1
ATOM 1464 O O . ARG A 1 185 ? 15.287 -5.287 20.580 1.00 86.19 185 ARG A O 1
ATOM 1471 N N . ILE A 1 186 ? 16.222 -4.473 18.706 1.00 88.31 186 ILE A N 1
ATOM 1472 C CA . ILE A 1 186 ? 17.181 -5.576 18.520 1.00 88.31 186 ILE A CA 1
ATOM 1473 C C . ILE A 1 186 ? 18.231 -5.611 19.642 1.00 88.31 186 ILE A C 1
ATOM 1475 O O . ILE A 1 186 ? 18.601 -6.683 20.114 1.00 88.31 186 ILE A O 1
ATOM 1479 N N . LYS A 1 187 ? 18.748 -4.453 20.066 1.00 93.00 187 LYS A N 1
ATOM 1480 C CA . LYS A 1 187 ? 19.889 -4.375 20.994 1.00 93.00 187 LYS A CA 1
ATOM 1481 C C . LYS A 1 187 ? 19.506 -4.343 22.468 1.00 93.00 187 LYS A C 1
ATOM 1483 O O . LYS A 1 187 ? 20.339 -4.696 23.301 1.00 93.00 187 LYS A O 1
ATOM 1488 N N . LYS A 1 188 ? 18.307 -3.864 22.790 1.00 89.81 188 LYS A N 1
ATOM 1489 C CA . LYS A 1 188 ? 17.840 -3.570 24.153 1.00 89.81 188 LYS A CA 1
ATOM 1490 C C . LYS A 1 188 ? 16.517 -4.259 24.499 1.00 89.81 188 LYS A C 1
ATOM 1492 O O . LYS A 1 188 ? 16.152 -4.297 25.667 1.00 89.81 188 LYS A O 1
ATOM 1497 N N . GLY A 1 189 ? 15.818 -4.854 23.532 1.00 83.81 189 GLY A N 1
ATOM 1498 C CA . GLY A 1 189 ? 14.561 -5.555 23.780 1.00 83.81 189 GLY A CA 1
ATOM 1499 C C . GLY A 1 189 ? 13.384 -4.596 23.973 1.00 83.81 189 GLY A C 1
ATOM 1500 O O . GLY A 1 189 ? 13.188 -3.671 23.186 1.00 83.81 189 GLY A O 1
ATOM 1501 N N . GLN A 1 190 ? 12.544 -4.849 24.979 1.00 81.19 190 GLN A N 1
ATOM 1502 C CA . GLN A 1 190 ? 11.286 -4.116 25.183 1.00 81.19 190 GLN A CA 1
ATOM 1503 C C . GLN A 1 190 ? 11.378 -2.918 26.135 1.00 81.19 190 GLN A C 1
ATOM 1505 O O . GLN A 1 190 ? 10.393 -2.201 26.270 1.00 81.19 190 GLN A O 1
ATOM 1510 N N . SER A 1 191 ? 12.529 -2.681 26.767 1.00 73.12 191 SER A N 1
ATOM 1511 C CA . SER A 1 191 ? 12.736 -1.527 27.644 1.00 73.12 191 SER A CA 1
ATOM 1512 C C . SER A 1 191 ? 12.807 -0.247 26.809 1.00 73.12 191 SER A C 1
ATOM 1514 O O . SER A 1 191 ? 13.812 -0.034 26.130 1.00 73.12 191 SER A O 1
ATOM 1516 N N . ILE A 1 192 ? 11.749 0.561 26.822 1.00 61.28 192 ILE A N 1
ATOM 1517 C CA . ILE A 1 192 ? 11.709 1.928 26.279 1.00 61.28 192 ILE A CA 1
ATOM 1518 C C . ILE A 1 192 ? 11.576 2.880 27.459 1.00 61.28 192 ILE A C 1
ATOM 1520 O O . ILE A 1 192 ? 10.764 2.559 28.356 1.00 61.28 192 ILE A O 1
#

pLDDT: mean 85.69, std 10.67, range [50.97, 98.25]

Secondary structure (DSSP, 8-state):
-GGGT--GGGGGGS-HHHHTSTTHHHHHHHHHHHHHHHHHHHHHHHHH-TTPEEEEE-SS--S--SSSS--HHHHH---EEEEETT--TTSS-TT-B--HHHHHHHHHHHHSPTT-----SS--TTTT-B-EE-SSEEE-SSEEEETTSS-EEEPTT--TT------HHHHHHHHHHHHHHHHHHHHHTT--